Protein AF-A0A9D9LQS5-F1 (afdb_monomer)

Secondary structure (DSSP, 8-state):
---HHHHHHHHHHHHHTS-GGGGGGHHHHHHHHHHHHSPPTTHHHHHHHHHHHHHHHHHHHH-EESS-S-SSPPP--PPTTSS-GGGGSSGGGHHHHHHH--HHHHHHT-EEE--S--TT---PPEEE-HHHHHHHHHHHHHHHHHHHHHHHHHHHHHHHHHHHHHHHHTTTT-SEEE---HHHHHIIIIIIT-HHHHHHHTT-TTSPPPTTS--

Mean predicted aligned error: 7.15 Å

pLDDT: mean 86.58, std 13.17, range [46.84, 98.25]

Radius of gyration: 23.44 Å; Cα contacts (8 Å, |Δi|>4): 246; chains: 1; bounding box: 60×38×64 Å

Structure (mmCIF, N/CA/C/O backbone):
data_AF-A0A9D9LQS5-F1
#
_entry.id   AF-A0A9D9LQS5-F1
#
loop_
_atom_site.group_PDB
_atom_site.id
_atom_site.type_symbol
_atom_site.label_atom_id
_atom_site.label_alt_id
_atom_site.label_comp_id
_atom_site.label_asym_id
_atom_site.label_entity_id
_atom_site.label_seq_id
_atom_site.pdbx_PDB_ins_code
_atom_site.Cartn_x
_atom_site.Cartn_y
_atom_site.Cartn_z
_atom_site.occupancy
_atom_site.B_iso_or_equiv
_atom_site.auth_seq_id
_atom_site.auth_comp_id
_atom_site.auth_asym_id
_atom_site.auth_atom_id
_atom_site.pdbx_PDB_model_num
ATOM 1 N N . MET A 1 1 ? -2.070 -7.393 -1.875 1.00 81.31 1 MET A N 1
ATOM 2 C CA . MET A 1 1 ? -1.037 -6.405 -2.282 1.00 81.31 1 MET A CA 1
ATOM 3 C C . MET A 1 1 ? 0.218 -7.139 -2.765 1.00 81.31 1 MET A C 1
ATOM 5 O O . MET A 1 1 ? 0.491 -8.207 -2.231 1.00 81.31 1 MET A O 1
ATOM 9 N N . LYS A 1 2 ? 0.968 -6.619 -3.753 1.00 85.81 2 LYS A N 1
ATOM 10 C CA . LYS A 1 2 ? 2.241 -7.232 -4.193 1.00 85.81 2 LYS A CA 1
ATOM 11 C C . LYS A 1 2 ? 3.411 -6.864 -3.283 1.00 85.81 2 LYS A C 1
ATOM 13 O O . LYS A 1 2 ? 3.493 -5.737 -2.795 1.00 85.81 2 LYS A O 1
ATOM 18 N N . ARG A 1 3 ? 4.331 -7.808 -3.083 1.00 90.00 3 ARG A N 1
ATOM 19 C CA . ARG A 1 3 ? 5.589 -7.579 -2.360 1.00 90.00 3 ARG A CA 1
ATOM 20 C C . ARG A 1 3 ? 6.647 -6.995 -3.287 1.00 90.00 3 ARG A C 1
ATOM 22 O O . ARG A 1 3 ? 6.640 -7.227 -4.496 1.00 90.00 3 ARG A O 1
ATOM 29 N N . LYS A 1 4 ? 7.604 -6.283 -2.694 1.00 94.50 4 LYS A N 1
ATOM 30 C CA . LYS A 1 4 ? 8.736 -5.680 -3.403 1.00 94.50 4 LYS A CA 1
ATOM 31 C C . LYS A 1 4 ? 9.461 -6.689 -4.297 1.00 94.50 4 LYS A C 1
ATOM 33 O O . LYS A 1 4 ? 9.747 -6.391 -5.452 1.00 94.50 4 LYS A O 1
ATOM 38 N N . GLU A 1 5 ? 9.750 -7.880 -3.779 1.00 94.94 5 GLU A N 1
ATOM 39 C CA . GLU A 1 5 ? 10.494 -8.912 -4.505 1.00 94.94 5 GLU A CA 1
ATOM 40 C C . GLU A 1 5 ? 9.730 -9.428 -5.728 1.00 94.94 5 GLU A C 1
ATOM 42 O O . GLU A 1 5 ? 10.350 -9.707 -6.749 1.00 94.94 5 GLU A O 1
ATOM 47 N N . GLU A 1 6 ? 8.401 -9.518 -5.650 1.00 94.94 6 GLU A N 1
ATOM 48 C CA . GLU A 1 6 ? 7.546 -9.941 -6.767 1.00 94.94 6 GLU A CA 1
ATOM 49 C C . GLU A 1 6 ? 7.580 -8.897 -7.890 1.00 94.94 6 GLU A C 1
ATOM 51 O O . GLU A 1 6 ? 7.784 -9.238 -9.051 1.00 94.94 6 GLU A O 1
ATOM 56 N N . ILE A 1 7 ? 7.483 -7.611 -7.535 1.00 96.75 7 ILE A N 1
ATOM 57 C CA . ILE A 1 7 ? 7.562 -6.500 -8.497 1.00 96.75 7 ILE A CA 1
ATOM 58 C C . ILE A 1 7 ? 8.935 -6.472 -9.177 1.00 96.75 7 ILE A C 1
ATOM 60 O O . ILE A 1 7 ? 9.027 -6.323 -10.395 1.00 96.75 7 ILE A O 1
ATOM 64 N N . LEU A 1 8 ? 10.015 -6.645 -8.408 1.00 97.25 8 LEU A N 1
ATOM 65 C CA . LEU A 1 8 ? 11.367 -6.691 -8.964 1.00 97.25 8 LEU A CA 1
ATOM 66 C C . LEU A 1 8 ? 11.571 -7.910 -9.877 1.00 97.25 8 LEU A C 1
ATOM 68 O O . LEU A 1 8 ? 12.248 -7.789 -10.893 1.00 97.25 8 LEU A O 1
ATOM 72 N N . GLN A 1 9 ? 10.961 -9.060 -9.576 1.00 97.88 9 GLN A N 1
ATOM 73 C CA . GLN A 1 9 ? 10.989 -10.226 -10.467 1.00 97.88 9 GLN A CA 1
ATOM 74 C C . GLN A 1 9 ? 10.268 -9.960 -11.793 1.00 97.88 9 GLN A C 1
ATOM 76 O O . GLN A 1 9 ? 10.785 -10.330 -12.849 1.00 97.88 9 GLN A O 1
ATOM 81 N N . ASP A 1 10 ? 9.118 -9.285 -11.766 1.00 98.06 10 ASP A N 1
ATOM 82 C CA . ASP A 1 10 ? 8.414 -8.906 -12.994 1.00 98.06 10 ASP A CA 1
ATOM 83 C C . ASP A 1 10 ? 9.209 -7.885 -13.822 1.00 98.06 10 ASP A C 1
ATOM 85 O O . ASP A 1 10 ? 9.239 -7.962 -15.052 1.00 98.06 10 ASP A O 1
ATOM 89 N N . ILE A 1 11 ? 9.914 -6.963 -13.160 1.00 98.00 11 ILE A N 1
ATOM 90 C CA . ILE A 1 11 ? 10.847 -6.046 -13.822 1.00 98.00 11 ILE A CA 1
ATOM 91 C C . ILE A 1 11 ? 11.999 -6.824 -14.470 1.00 98.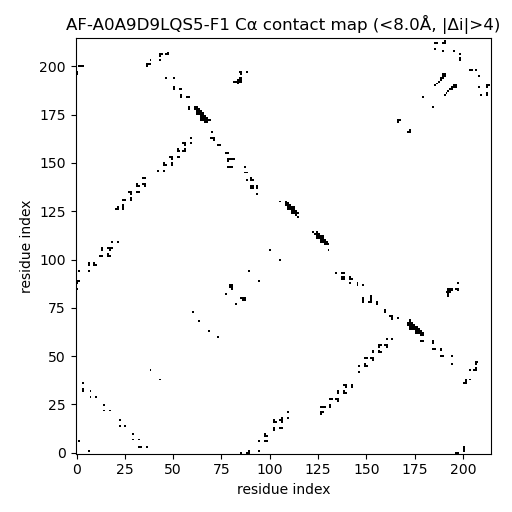00 11 ILE A C 1
ATOM 93 O O . ILE A 1 11 ? 12.298 -6.591 -15.641 1.00 98.00 11 ILE A O 1
ATOM 97 N N . GLU A 1 12 ? 12.614 -7.781 -13.770 1.00 97.81 12 GLU A N 1
ATOM 98 C CA . GLU A 1 12 ? 13.688 -8.618 -14.327 1.00 97.81 12 GLU A CA 1
ATOM 99 C C . GLU A 1 12 ? 13.227 -9.442 -15.535 1.00 97.81 12 GLU A C 1
ATOM 101 O O . GLU A 1 12 ? 13.953 -9.559 -16.527 1.00 97.81 12 GLU A O 1
ATOM 106 N N . ARG A 1 13 ? 11.990 -9.946 -15.511 1.00 97.88 13 ARG A N 1
ATOM 107 C CA . ARG A 1 13 ? 11.362 -10.598 -16.667 1.00 97.88 13 ARG A CA 1
ATOM 108 C C . ARG A 1 13 ? 11.319 -9.663 -17.883 1.00 97.88 13 ARG A C 1
ATOM 110 O O . ARG A 1 13 ? 11.749 -10.045 -18.971 1.00 97.88 13 ARG A O 1
ATOM 117 N N . LEU A 1 14 ? 10.861 -8.420 -17.709 1.00 98.00 14 LEU A N 1
ATOM 118 C CA . LEU A 1 14 ? 10.829 -7.422 -18.788 1.00 98.00 14 LEU A CA 1
ATOM 119 C C . LEU A 1 14 ? 12.239 -7.001 -19.242 1.00 98.00 14 LEU A C 1
ATOM 121 O O . LEU A 1 14 ? 12.473 -6.807 -20.440 1.00 98.00 14 LEU A O 1
ATOM 125 N N . LYS A 1 15 ? 13.201 -6.910 -18.317 1.00 96.88 15 LYS A N 1
ATOM 126 C CA . LYS A 1 15 ? 14.618 -6.644 -18.621 1.00 96.88 15 LYS A CA 1
ATOM 127 C C . LYS A 1 15 ? 15.221 -7.728 -19.502 1.00 96.88 15 LYS A C 1
ATOM 129 O O . LYS A 1 15 ? 15.894 -7.397 -20.474 1.00 96.88 15 LYS A O 1
ATOM 134 N N . ALA A 1 16 ? 14.950 -9.000 -19.215 1.00 96.62 16 ALA A N 1
ATOM 135 C CA . ALA A 1 16 ? 15.476 -10.126 -19.985 1.00 96.62 16 ALA A CA 1
ATOM 136 C C . ALA A 1 16 ? 15.020 -10.119 -21.458 1.00 96.62 16 ALA A C 1
ATOM 138 O O . ALA A 1 16 ? 15.752 -10.586 -22.330 1.00 96.62 16 ALA A O 1
ATOM 139 N N . ALA A 1 17 ? 13.842 -9.554 -21.742 1.00 94.19 17 ALA A N 1
ATOM 140 C CA . ALA A 1 17 ? 13.313 -9.392 -23.097 1.00 94.19 17 ALA A CA 1
ATOM 141 C C . ALA A 1 17 ? 13.768 -8.099 -23.805 1.00 94.19 17 ALA A C 1
ATOM 143 O O . ALA A 1 17 ? 13.471 -7.900 -24.984 1.00 94.19 17 ALA A O 1
ATOM 144 N N . SER A 1 18 ? 14.461 -7.201 -23.099 1.00 94.75 18 SER A N 1
ATOM 145 C CA . SER A 1 18 ? 14.816 -5.867 -23.590 1.00 94.75 18 SER A CA 1
ATOM 146 C C . SER A 1 18 ? 16.137 -5.851 -24.375 1.00 94.75 18 SER A C 1
ATOM 148 O O . SER A 1 18 ? 17.025 -6.669 -24.127 1.00 94.75 18 SER A O 1
ATOM 150 N N . PRO A 1 19 ? 16.325 -4.899 -25.311 1.00 91.69 19 PRO A N 1
ATOM 151 C CA . PRO A 1 19 ? 17.599 -4.734 -26.002 1.00 91.69 19 PRO A CA 1
ATOM 152 C C . PRO A 1 19 ? 18.711 -4.336 -25.018 1.00 91.69 19 PRO A C 1
ATOM 154 O O . PRO A 1 19 ? 18.494 -3.561 -24.085 1.00 91.69 19 PRO A O 1
ATOM 157 N N . SER A 1 20 ? 19.929 -4.839 -25.245 1.00 89.44 20 SER A N 1
ATOM 158 C CA . SER A 1 20 ? 21.054 -4.693 -24.308 1.00 89.44 20 SER A CA 1
ATOM 159 C C . SER A 1 20 ? 21.441 -3.239 -24.015 1.00 89.44 20 SER A C 1
ATOM 161 O O . SER A 1 20 ? 21.900 -2.928 -22.921 1.00 89.44 20 SER A O 1
ATOM 163 N N . ASP A 1 21 ? 21.261 -2.339 -24.981 1.00 86.81 21 ASP A N 1
ATOM 164 C CA . ASP A 1 21 ? 21.536 -0.906 -24.843 1.00 86.81 21 ASP A CA 1
ATOM 165 C C . ASP A 1 21 ? 20.394 -0.118 -24.173 1.00 86.81 21 ASP A C 1
ATOM 167 O O . ASP A 1 21 ? 20.562 1.062 -23.872 1.00 86.81 21 ASP A O 1
ATOM 171 N N . GLY A 1 22 ? 19.255 -0.763 -23.902 1.00 85.31 22 GLY A N 1
ATOM 172 C CA . GLY A 1 22 ? 18.129 -0.205 -23.149 1.00 85.31 22 GLY A CA 1
ATOM 173 C C . GLY A 1 22 ? 18.121 -0.561 -21.658 1.00 85.31 22 GLY A C 1
ATOM 174 O O . GLY A 1 22 ? 17.330 0.006 -20.908 1.00 85.31 22 GLY A O 1
ATOM 175 N N . LEU A 1 23 ? 18.997 -1.466 -21.206 1.00 91.50 23 LEU A N 1
ATOM 176 C CA . LEU A 1 23 ? 18.982 -1.991 -19.832 1.00 91.50 23 LEU A CA 1
ATOM 177 C C . LEU A 1 23 ? 19.220 -0.920 -18.759 1.00 91.50 23 LEU A C 1
ATOM 179 O O . LEU A 1 23 ? 18.682 -1.023 -17.661 1.00 91.50 23 LEU A O 1
ATOM 183 N N . SER A 1 24 ? 19.983 0.130 -19.072 1.00 91.19 24 SER A N 1
ATOM 184 C CA . SER A 1 24 ? 20.253 1.226 -18.133 1.00 91.19 24 SER A CA 1
ATOM 185 C C . SER A 1 24 ? 19.010 2.046 -17.773 1.00 91.19 24 SER A C 1
ATOM 187 O O . SER A 1 24 ? 19.011 2.704 -16.736 1.00 91.19 24 SER A O 1
ATOM 189 N N . LEU A 1 25 ? 17.943 1.997 -18.583 1.00 91.00 25 LEU A N 1
ATOM 190 C CA . LEU A 1 25 ? 16.702 2.729 -18.314 1.00 91.00 25 LEU A CA 1
ATOM 191 C C . LEU A 1 25 ? 15.953 2.188 -17.092 1.00 91.00 25 LEU A C 1
ATOM 193 O O . LEU A 1 25 ? 15.261 2.944 -16.418 1.00 91.00 25 LEU A O 1
ATOM 197 N N . PHE A 1 26 ? 16.123 0.905 -16.772 1.00 96.25 26 PHE A N 1
ATOM 198 C CA . PHE A 1 26 ? 15.444 0.276 -15.642 1.00 96.25 26 PHE A CA 1
ATOM 199 C C . PHE A 1 26 ? 15.942 0.756 -14.284 1.00 96.25 26 PHE A C 1
ATOM 201 O O . PHE A 1 26 ? 15.187 0.680 -13.321 1.00 96.25 26 PHE A O 1
ATOM 208 N N . ALA A 1 27 ? 17.161 1.300 -14.207 1.00 95.00 27 ALA A N 1
ATOM 209 C CA . ALA A 1 27 ? 17.743 1.749 -12.947 1.00 95.00 27 ALA A CA 1
ATOM 210 C C . ALA A 1 27 ? 16.839 2.758 -12.217 1.00 95.00 27 ALA A C 1
ATOM 212 O O . ALA A 1 27 ? 16.683 2.669 -11.005 1.00 95.00 27 ALA A O 1
ATOM 213 N N . GLN A 1 28 ? 16.189 3.669 -12.952 1.00 93.81 28 GLN A N 1
ATOM 214 C CA . GLN A 1 28 ? 15.282 4.662 -12.362 1.00 93.81 28 GLN A CA 1
ATOM 215 C C . GLN A 1 28 ? 13.992 4.031 -11.829 1.00 93.81 28 GLN A C 1
ATOM 217 O O . GLN A 1 28 ? 13.526 4.400 -10.754 1.00 93.81 28 GLN A O 1
ATOM 222 N N . LEU A 1 29 ? 13.433 3.056 -12.551 1.00 97.00 29 LEU A N 1
ATOM 223 C CA . LEU A 1 29 ? 12.239 2.338 -12.108 1.00 97.00 29 LEU A CA 1
ATOM 224 C C . LEU A 1 29 ? 12.544 1.472 -10.881 1.00 97.00 29 LEU A C 1
ATOM 226 O O . LEU A 1 29 ? 11.786 1.472 -9.918 1.00 97.00 29 LEU A O 1
ATOM 230 N N . GLU A 1 30 ? 13.673 0.768 -10.886 1.00 97.75 30 GLU A N 1
ATOM 231 C CA . GLU A 1 30 ? 14.132 -0.031 -9.748 1.00 97.75 30 GLU A CA 1
ATOM 232 C C . GLU A 1 30 ? 14.401 0.846 -8.525 1.00 97.75 30 GLU A C 1
ATOM 234 O O . GLU A 1 30 ? 14.014 0.489 -7.413 1.00 97.75 30 GLU A O 1
ATOM 239 N N . GLU A 1 31 ? 15.028 2.009 -8.707 1.00 96.56 31 GLU A N 1
ATOM 240 C CA . GLU A 1 31 ? 15.222 2.993 -7.642 1.00 96.56 31 GLU A CA 1
ATOM 241 C C . GLU A 1 31 ? 13.879 3.501 -7.103 1.00 96.56 31 GLU A C 1
ATOM 243 O O . GLU A 1 31 ? 13.687 3.514 -5.888 1.00 96.56 31 GLU A O 1
ATOM 248 N N . ALA A 1 32 ? 12.915 3.816 -7.974 1.00 97.00 32 ALA A N 1
ATOM 249 C CA . ALA A 1 32 ? 11.574 4.229 -7.567 1.00 97.00 32 ALA A CA 1
ATOM 250 C C . ALA A 1 32 ? 10.833 3.130 -6.788 1.00 97.00 32 ALA A C 1
ATOM 252 O O . ALA A 1 32 ? 10.248 3.419 -5.747 1.00 97.00 32 ALA A O 1
ATOM 253 N N . VAL A 1 33 ? 10.909 1.865 -7.216 1.00 97.31 33 VAL A N 1
ATOM 254 C CA . VAL A 1 33 ? 10.348 0.721 -6.472 1.00 97.31 33 VAL A CA 1
ATOM 255 C C . VAL A 1 33 ? 11.031 0.577 -5.112 1.00 97.31 33 VAL A C 1
ATOM 257 O O . VAL A 1 33 ? 10.369 0.410 -4.089 1.00 97.31 33 VAL A O 1
ATOM 260 N N . ASN A 1 34 ? 12.358 0.686 -5.053 1.00 95.56 34 ASN A N 1
ATOM 261 C CA . ASN A 1 34 ? 13.083 0.643 -3.785 1.00 95.56 34 ASN A CA 1
ATOM 262 C C . ASN A 1 34 ? 12.663 1.783 -2.847 1.00 95.56 34 ASN A C 1
ATOM 264 O O . ASN A 1 34 ? 12.413 1.535 -1.666 1.00 95.56 34 ASN A O 1
ATOM 268 N N . ALA A 1 35 ? 12.552 3.007 -3.362 1.00 93.62 35 ALA A N 1
ATOM 269 C CA . ALA A 1 35 ? 12.117 4.175 -2.606 1.00 93.62 35 ALA A CA 1
ATOM 270 C C . ALA A 1 35 ? 10.659 4.044 -2.138 1.00 93.62 35 ALA A C 1
ATOM 272 O O . ALA A 1 35 ? 10.345 4.412 -1.004 1.00 93.62 35 ALA A O 1
ATOM 273 N N . TYR A 1 36 ? 9.789 3.457 -2.967 1.00 95.25 36 TYR A N 1
ATOM 274 C CA . TYR A 1 36 ? 8.393 3.190 -2.632 1.00 95.25 36 TYR A CA 1
ATOM 275 C C . TYR A 1 36 ? 8.279 2.353 -1.359 1.00 95.25 36 TYR A C 1
ATOM 277 O O . TYR A 1 36 ? 7.585 2.751 -0.431 1.00 95.25 36 TYR A O 1
ATOM 285 N N . PHE A 1 37 ? 9.014 1.239 -1.286 1.00 93.69 37 PHE A N 1
ATOM 286 C CA . PHE A 1 37 ? 8.983 0.313 -0.148 1.00 93.69 37 PHE A CA 1
ATOM 287 C C . PHE A 1 37 ? 9.910 0.700 1.011 1.00 93.69 37 PHE A C 1
ATOM 289 O O . PHE A 1 37 ? 9.883 0.052 2.054 1.00 93.69 37 PHE A O 1
ATOM 296 N N . THR A 1 38 ? 10.736 1.738 0.866 1.00 90.69 38 THR A N 1
ATOM 297 C CA . THR A 1 38 ? 11.587 2.217 1.964 1.00 90.69 38 THR A CA 1
ATOM 298 C C . THR A 1 38 ? 10.736 3.017 2.948 1.00 90.69 38 THR A C 1
ATOM 300 O O . THR A 1 38 ? 10.183 4.041 2.538 1.00 90.69 38 THR A O 1
ATOM 303 N N . PRO A 1 39 ? 10.616 2.617 4.230 1.00 82.75 39 PRO A N 1
ATOM 304 C CA . PRO A 1 39 ? 9.821 3.355 5.208 1.00 82.75 39 PRO A CA 1
ATOM 305 C C . PRO A 1 39 ? 10.269 4.819 5.320 1.00 82.75 39 PRO A C 1
ATOM 307 O O . PRO A 1 39 ? 11.450 5.109 5.505 1.00 82.75 39 PRO A O 1
ATOM 310 N N . GLN A 1 40 ? 9.318 5.745 5.185 1.00 83.12 40 GLN A N 1
ATOM 311 C CA . GLN A 1 40 ? 9.543 7.174 5.401 1.00 83.12 40 GLN A CA 1
ATOM 312 C C . GLN A 1 40 ? 9.508 7.490 6.900 1.00 83.12 40 GLN A C 1
ATOM 314 O O . GLN A 1 40 ? 8.968 6.725 7.704 1.00 83.12 40 GLN A O 1
ATOM 319 N N . GLU A 1 41 ? 10.054 8.644 7.280 1.00 81.06 41 GLU A N 1
ATOM 320 C CA . GLU A 1 41 ? 9.927 9.155 8.645 1.00 81.06 41 GLU A CA 1
ATOM 321 C C . GLU A 1 41 ? 8.442 9.198 9.048 1.00 81.06 41 GLU A C 1
ATOM 323 O O . GLU A 1 41 ? 7.597 9.630 8.267 1.00 81.06 41 GLU A O 1
ATOM 328 N N . LYS A 1 42 ? 8.121 8.740 10.266 1.00 83.62 42 LYS A N 1
ATOM 329 C CA . LYS A 1 42 ? 6.754 8.668 10.827 1.00 83.62 42 LYS A CA 1
ATOM 330 C C . LYS A 1 42 ? 5.809 7.659 10.171 1.00 83.62 42 LYS A C 1
ATOM 332 O O . LYS A 1 42 ? 4.725 7.464 10.706 1.00 83.62 42 LYS A O 1
ATOM 337 N N . PHE A 1 43 ? 6.198 6.984 9.088 1.00 90.38 43 PHE A N 1
ATOM 338 C CA . PHE A 1 43 ? 5.320 6.035 8.396 1.00 90.38 43 PHE A CA 1
ATOM 339 C C . PHE A 1 43 ? 4.826 4.912 9.322 1.00 90.38 43 PHE A C 1
ATOM 341 O O . PHE A 1 43 ? 3.629 4.655 9.386 1.00 90.38 43 PHE A O 1
ATOM 348 N N . GLU A 1 44 ? 5.720 4.301 10.107 1.00 92.25 44 GLU A N 1
ATOM 349 C CA . GLU A 1 44 ? 5.340 3.283 11.101 1.00 92.25 44 GLU A CA 1
ATOM 350 C C . GLU A 1 44 ? 4.376 3.823 12.161 1.00 92.25 44 GLU A C 1
ATOM 352 O O . GLU A 1 44 ? 3.380 3.174 12.474 1.00 92.25 44 GLU A O 1
ATOM 357 N N . ASN A 1 45 ? 4.647 5.023 12.683 1.00 91.88 45 ASN A N 1
ATOM 358 C CA . ASN A 1 45 ? 3.797 5.654 13.692 1.00 91.88 45 ASN A CA 1
ATOM 359 C C . ASN A 1 45 ? 2.400 5.935 13.136 1.00 91.88 45 ASN A C 1
ATOM 361 O O . ASN A 1 45 ? 1.422 5.617 13.798 1.00 91.88 45 ASN A O 1
ATOM 365 N N . LEU A 1 46 ? 2.304 6.445 11.906 1.00 93.62 46 LEU A N 1
ATOM 366 C CA . LEU A 1 46 ? 1.023 6.697 11.251 1.00 93.62 46 LEU A CA 1
ATOM 367 C C . LEU A 1 46 ? 0.241 5.406 11.002 1.00 93.62 46 LEU A C 1
ATOM 369 O O . LEU A 1 46 ? -0.966 5.389 11.204 1.00 93.62 46 LEU A O 1
ATOM 373 N N . ILE A 1 47 ? 0.901 4.311 10.613 1.00 95.12 47 ILE A N 1
ATOM 374 C CA . ILE A 1 47 ? 0.234 3.007 10.473 1.00 95.12 47 ILE A CA 1
ATOM 375 C C . ILE A 1 47 ? -0.296 2.519 11.830 1.00 95.12 47 ILE A C 1
ATOM 377 O O . ILE A 1 47 ? -1.437 2.059 11.900 1.00 95.12 47 ILE A O 1
ATOM 381 N N . CYS A 1 48 ? 0.490 2.651 12.907 1.00 93.31 48 CYS A N 1
ATOM 382 C CA . CYS A 1 48 ? 0.046 2.349 14.272 1.00 93.31 48 CYS A CA 1
ATOM 383 C C . CYS A 1 48 ? -1.164 3.199 14.688 1.00 93.31 48 CYS A C 1
ATOM 385 O O . CYS A 1 48 ? -2.150 2.660 15.188 1.00 93.31 48 CYS A O 1
ATOM 387 N N . GLU A 1 49 ? -1.088 4.514 14.485 1.00 93.19 49 GLU A N 1
ATOM 388 C CA . GLU A 1 49 ? -2.145 5.471 14.823 1.00 93.19 49 GLU A CA 1
ATOM 389 C C . GLU A 1 49 ? -3.421 5.178 14.033 1.00 93.19 49 GLU A C 1
ATOM 391 O O . GLU A 1 49 ? -4.482 5.029 14.634 1.00 93.19 49 GLU A O 1
ATOM 396 N N . CYS A 1 50 ? -3.318 4.959 12.720 1.00 94.38 50 CYS A N 1
ATOM 397 C CA . CYS A 1 50 ? -4.461 4.600 11.886 1.00 94.38 50 CYS A CA 1
ATOM 398 C C . CYS A 1 50 ? -5.095 3.279 12.340 1.00 94.38 50 CYS A C 1
ATOM 400 O O . CYS A 1 50 ? -6.314 3.198 12.435 1.00 94.38 50 CYS A O 1
ATOM 402 N N . ALA A 1 51 ? -4.300 2.247 12.646 1.00 94.25 51 ALA A N 1
ATOM 403 C CA . ALA A 1 51 ? -4.834 0.971 13.129 1.00 94.25 51 ALA A CA 1
ATOM 404 C C . ALA A 1 51 ? -5.585 1.140 14.461 1.00 94.25 51 ALA A C 1
ATOM 406 O O . ALA A 1 51 ? -6.653 0.557 14.653 1.00 94.25 51 ALA A O 1
ATOM 407 N N . TYR A 1 52 ? -5.045 1.963 15.366 1.00 92.31 52 TYR A N 1
ATOM 408 C CA . TYR A 1 52 ? -5.679 2.297 16.639 1.00 92.31 52 TYR A CA 1
ATOM 409 C C . TYR A 1 52 ? -6.984 3.081 16.445 1.00 92.31 52 TYR A C 1
ATOM 411 O O . TYR A 1 52 ? -8.015 2.693 16.995 1.00 92.31 52 TYR A O 1
ATOM 419 N N . GLN A 1 53 ? -6.970 4.134 15.625 1.00 92.44 53 GLN A N 1
ATOM 420 C CA . GLN A 1 53 ? -8.165 4.931 15.356 1.00 92.44 53 GLN A CA 1
ATOM 421 C C . GLN A 1 53 ? -9.245 4.125 14.628 1.00 92.44 53 GLN A C 1
ATOM 423 O O . GLN A 1 53 ? -10.421 4.248 14.959 1.00 92.44 53 GLN A O 1
ATOM 428 N N . MET A 1 54 ? -8.867 3.249 13.693 1.00 93.12 54 MET A N 1
ATOM 429 C CA . MET A 1 54 ? -9.801 2.338 13.027 1.00 93.12 54 MET A CA 1
ATOM 430 C C . MET A 1 54 ? -10.439 1.357 14.010 1.00 93.12 54 MET A C 1
ATOM 432 O O . MET A 1 54 ? -11.643 1.119 13.936 1.00 93.12 54 MET A O 1
ATOM 436 N N . ALA A 1 55 ? -9.659 0.803 14.943 1.00 92.19 55 ALA A N 1
ATOM 437 C CA . ALA A 1 55 ? -10.181 -0.084 15.978 1.00 92.19 55 ALA A CA 1
ATOM 438 C C . ALA A 1 55 ? -11.225 0.631 16.848 1.00 92.19 55 ALA A C 1
ATOM 440 O O . ALA A 1 55 ? -12.325 0.111 17.036 1.00 92.19 55 ALA A O 1
ATOM 441 N N . PHE A 1 56 ? -10.905 1.846 17.300 1.00 89.06 56 PHE A N 1
ATOM 442 C CA . PHE A 1 56 ? -11.811 2.681 18.083 1.00 89.06 56 PHE A CA 1
ATOM 443 C C . PHE A 1 56 ? -13.067 3.041 17.278 1.00 89.06 56 PHE A C 1
ATOM 445 O O . PHE A 1 56 ? -14.185 2.778 17.708 1.00 89.06 56 PHE A O 1
ATOM 452 N N . ASN A 1 57 ? -12.916 3.559 16.059 1.00 89.56 57 ASN A N 1
ATOM 453 C CA . ASN A 1 57 ? -14.048 3.933 15.212 1.00 89.56 57 ASN A CA 1
ATOM 454 C C . ASN A 1 57 ? -14.968 2.733 14.908 1.00 89.56 57 ASN A C 1
ATOM 456 O O . ASN A 1 57 ? -16.191 2.857 14.997 1.00 89.56 57 ASN A O 1
ATOM 460 N N . TYR A 1 58 ? -14.401 1.554 14.624 1.00 90.06 58 TYR A N 1
ATOM 461 C CA . TYR A 1 58 ? -15.170 0.328 14.414 1.00 90.06 58 TYR A CA 1
ATOM 462 C C . TYR A 1 58 ? -15.926 -0.105 15.675 1.00 90.06 58 TYR A C 1
ATOM 464 O O . TYR A 1 58 ? -17.108 -0.442 15.577 1.00 90.06 58 TYR A O 1
ATOM 472 N N . GLU A 1 59 ? -15.281 -0.055 16.845 1.00 87.88 59 GLU A N 1
ATOM 473 C CA . GLU A 1 59 ? -15.912 -0.352 18.132 1.00 87.88 59 GLU A CA 1
ATOM 474 C C . GLU A 1 59 ? -17.139 0.534 18.363 1.00 87.88 59 GLU A C 1
ATOM 476 O O . GLU A 1 59 ? -18.224 0.013 18.618 1.00 87.88 59 GLU A O 1
ATOM 481 N N . TYR A 1 60 ? -17.013 1.852 18.186 1.00 83.50 60 TYR A N 1
ATOM 482 C CA . TYR A 1 60 ? -18.137 2.779 18.365 1.00 83.50 60 TYR A CA 1
ATOM 483 C C . TYR A 1 60 ? -19.260 2.542 17.359 1.00 83.50 60 TYR A C 1
ATOM 485 O O . TYR A 1 60 ? -20.427 2.513 17.745 1.00 83.50 60 TYR A O 1
ATOM 493 N N . ARG A 1 61 ? -18.929 2.335 16.080 1.00 84.19 61 ARG A N 1
ATOM 494 C CA . ARG A 1 61 ? -19.923 2.092 15.021 1.00 84.19 61 ARG A CA 1
ATOM 495 C C . ARG A 1 61 ? -20.738 0.817 15.224 1.00 84.19 61 ARG A C 1
ATOM 497 O O . ARG A 1 61 ? -21.872 0.753 14.758 1.00 84.19 61 ARG A O 1
ATOM 504 N N . HIS A 1 62 ? -20.173 -0.178 15.905 1.00 87.00 62 HIS A N 1
ATOM 505 C CA . HIS A 1 62 ? -20.793 -1.494 16.096 1.00 87.00 62 HIS A CA 1
ATOM 506 C C . HIS A 1 62 ? -21.221 -1.761 17.544 1.00 87.00 62 HIS A C 1
ATOM 508 O O . HIS A 1 62 ? -21.762 -2.829 17.843 1.00 87.00 62 HIS A O 1
ATOM 514 N N . THR A 1 63 ? -21.015 -0.799 18.442 1.00 84.25 63 THR A N 1
ATOM 515 C CA . THR A 1 63 ? -21.555 -0.841 19.798 1.00 84.25 63 THR A CA 1
ATOM 516 C C . THR A 1 63 ? -22.988 -0.327 19.789 1.00 84.25 63 THR A C 1
ATOM 518 O O . THR A 1 63 ? -23.280 0.750 19.276 1.00 84.25 63 THR A O 1
ATOM 521 N N . THR A 1 64 ? -23.896 -1.101 20.376 1.00 81.50 64 THR A N 1
ATOM 522 C CA . THR A 1 64 ? -25.288 -0.698 20.578 1.00 81.50 64 THR A CA 1
ATOM 523 C C . THR A 1 64 ? -25.523 -0.379 22.047 1.00 81.50 64 THR A C 1
ATOM 525 O O . THR A 1 64 ? -25.012 -1.064 22.939 1.00 81.50 64 THR A O 1
ATOM 528 N N . PHE A 1 65 ? -26.309 0.662 22.309 1.00 81.56 65 PHE A N 1
ATOM 529 C CA . PHE A 1 65 ? -26.631 1.121 23.657 1.00 81.56 65 PHE A CA 1
ATOM 530 C C . PHE A 1 65 ? -28.103 0.862 23.987 1.00 81.56 65 PHE A C 1
ATOM 532 O O . PHE A 1 65 ? -28.951 0.774 23.102 1.00 81.56 65 PHE A O 1
ATOM 539 N N . VAL A 1 66 ? -28.410 0.708 25.275 1.00 78.19 66 VAL A N 1
ATOM 540 C CA . VAL A 1 66 ? -29.727 0.253 25.749 1.00 78.19 66 VAL A CA 1
ATOM 541 C C . VAL A 1 66 ? -30.836 1.278 25.491 1.00 78.19 66 VAL A C 1
ATOM 543 O O . VAL A 1 66 ? -31.968 0.874 25.231 1.00 78.19 66 VAL A O 1
ATOM 546 N N . ASN A 1 67 ? -30.551 2.582 25.585 1.00 67.62 67 ASN A N 1
ATOM 547 C CA . ASN A 1 67 ? -31.612 3.584 25.721 1.00 67.62 67 ASN A CA 1
ATOM 548 C C . ASN A 1 67 ? -31.789 4.541 24.531 1.00 67.62 67 ASN A C 1
ATOM 550 O O . ASN A 1 67 ? -32.831 5.194 24.494 1.00 67.62 67 ASN A O 1
ATOM 554 N N . GLN A 1 68 ? -30.861 4.636 23.567 1.00 62.28 68 GLN A N 1
ATOM 555 C CA . GLN A 1 68 ? -30.999 5.541 22.410 1.00 62.28 68 GLN A CA 1
ATOM 556 C C . GLN A 1 68 ? -30.262 5.048 21.153 1.00 62.28 68 GLN A C 1
ATOM 558 O O . GLN A 1 68 ? -29.220 4.399 21.246 1.00 62.28 68 GLN A O 1
ATOM 563 N N . GLU A 1 69 ? -30.800 5.399 19.977 1.00 58.47 69 GLU A N 1
ATOM 564 C CA . GLU A 1 69 ? -30.020 5.421 18.732 1.00 58.47 69 GLU A CA 1
ATOM 565 C C . GLU A 1 69 ? -28.946 6.521 18.812 1.00 58.47 69 GLU A C 1
ATOM 567 O O . GLU A 1 69 ? -29.187 7.529 19.481 1.00 58.47 69 GLU A O 1
ATOM 572 N N . PRO A 1 70 ? -27.788 6.358 18.141 1.00 58.62 70 PRO A N 1
ATOM 573 C CA . PRO A 1 70 ? -26.718 7.353 18.157 1.00 58.62 70 PRO A CA 1
ATOM 574 C C . PRO A 1 70 ? -27.263 8.760 17.875 1.00 58.62 70 PRO A C 1
ATOM 576 O O . PRO A 1 70 ? -27.972 8.959 16.884 1.00 58.62 70 PRO A O 1
ATOM 579 N N . MET A 1 71 ? -26.924 9.747 18.717 1.00 54.28 71 MET A N 1
ATOM 580 C CA . MET A 1 71 ? -27.414 11.131 18.558 1.00 54.28 71 MET A CA 1
ATOM 581 C C . MET A 1 71 ? -27.078 11.730 17.187 1.00 54.28 71 MET A C 1
ATOM 583 O O . MET A 1 71 ? -27.801 12.590 16.675 1.00 54.28 71 MET A O 1
ATOM 587 N N . HIS A 1 72 ? -25.993 11.257 16.575 1.00 64.38 72 HIS A N 1
ATOM 588 C CA . HIS A 1 72 ? -25.579 11.636 15.237 1.00 64.38 72 HIS A CA 1
ATOM 589 C C . HIS A 1 72 ? -25.386 10.398 14.372 1.00 64.38 72 HIS A C 1
ATOM 591 O O . HIS A 1 72 ? -24.797 9.407 14.800 1.00 64.38 72 HIS A O 1
ATOM 597 N N . LYS A 1 73 ? -25.854 10.464 13.123 1.00 71.88 73 LYS A N 1
ATOM 598 C CA . LYS A 1 73 ? -25.496 9.455 12.129 1.00 71.88 73 LYS A CA 1
ATOM 599 C C . LYS A 1 73 ? -24.005 9.558 11.852 1.00 71.88 73 LYS A C 1
ATOM 601 O O . LYS A 1 73 ? -23.489 10.659 11.664 1.00 71.88 73 LYS A O 1
ATOM 606 N N . PHE A 1 74 ? -23.349 8.410 11.807 1.00 76.75 74 PHE A N 1
ATOM 607 C CA . PHE A 1 74 ? -21.972 8.337 11.360 1.00 76.75 74 PHE A CA 1
ATOM 608 C C . PHE A 1 74 ? -21.829 8.846 9.928 1.00 76.75 74 PHE A C 1
ATOM 610 O O . PHE A 1 74 ? -22.741 8.692 9.112 1.00 76.75 74 PHE A O 1
ATOM 617 N N . SER A 1 75 ? -20.667 9.419 9.617 1.00 82.50 75 SER A N 1
ATOM 618 C CA . SER A 1 75 ? -20.354 9.755 8.230 1.00 82.50 75 SER A CA 1
ATOM 619 C C . SER A 1 75 ? -20.292 8.483 7.374 1.00 82.50 75 SER A C 1
ATOM 621 O O . SER A 1 75 ? -19.733 7.469 7.804 1.00 82.50 75 SER A O 1
ATOM 623 N N . GLU A 1 76 ? -20.848 8.557 6.164 1.00 85.06 76 GLU A N 1
ATOM 624 C CA . GLU A 1 76 ? -20.759 7.523 5.116 1.00 85.06 76 GLU A CA 1
ATOM 625 C C . GLU A 1 76 ? -19.767 7.919 4.003 1.00 85.06 76 GLU A C 1
ATOM 627 O O . GLU A 1 76 ? -19.530 7.161 3.066 1.00 85.06 76 GLU A O 1
ATOM 632 N N . ASN A 1 77 ? -19.168 9.114 4.097 1.00 88.00 77 ASN A N 1
ATOM 633 C CA . ASN A 1 77 ? -18.174 9.609 3.143 1.00 88.00 77 ASN A CA 1
ATOM 634 C C . ASN A 1 77 ? -16.778 9.117 3.540 1.00 88.00 77 ASN A C 1
ATOM 636 O O . ASN A 1 77 ? -15.953 9.898 4.012 1.00 88.00 77 ASN A O 1
ATOM 640 N N . TYR A 1 78 ? -16.549 7.814 3.414 1.00 91.19 78 TYR A N 1
ATOM 641 C CA . TYR A 1 78 ? -15.287 7.191 3.803 1.00 91.19 78 TYR A CA 1
ATOM 642 C C . TYR A 1 78 ? -14.133 7.618 2.880 1.00 91.19 78 TYR A C 1
ATOM 644 O O . TYR A 1 78 ? -14.312 7.620 1.656 1.00 91.19 78 TYR A O 1
ATOM 652 N N . PRO A 1 79 ? -12.949 7.950 3.427 1.00 94.44 79 PRO A N 1
ATOM 653 C CA . PRO A 1 79 ? -11.767 8.204 2.613 1.00 94.44 79 PRO A CA 1
ATOM 654 C C . PRO A 1 79 ? -11.281 6.920 1.926 1.00 94.44 79 PRO A C 1
ATOM 656 O O . PRO A 1 79 ? -11.569 5.802 2.371 1.00 94.44 79 PRO A O 1
ATOM 659 N N . LYS A 1 80 ? -10.517 7.074 0.834 1.00 92.81 80 LYS A N 1
ATOM 660 C CA . LYS A 1 80 ? -9.909 5.935 0.125 1.00 92.81 80 LYS A CA 1
ATOM 661 C C . LYS A 1 80 ? -9.050 5.133 1.105 1.00 92.81 80 LYS A C 1
ATOM 663 O O . LYS A 1 80 ? -8.278 5.712 1.861 1.00 92.81 80 LYS A O 1
ATOM 668 N N . GLY A 1 81 ? -9.170 3.808 1.077 1.00 93.06 81 GLY A N 1
ATOM 669 C CA . GLY A 1 81 ? -8.404 2.929 1.958 1.00 93.06 81 GLY A CA 1
ATOM 670 C C . GLY A 1 81 ? -8.941 2.769 3.385 1.00 93.06 81 GLY A C 1
ATOM 671 O O . GLY A 1 81 ? -8.343 2.019 4.149 1.00 93.06 81 GLY A O 1
ATOM 672 N N . TYR A 1 82 ? -10.059 3.414 3.754 1.00 94.44 82 TYR A N 1
ATOM 673 C CA . TYR A 1 82 ? -10.711 3.194 5.057 1.00 94.44 82 TYR A CA 1
ATOM 674 C C . TYR A 1 82 ? -11.169 1.736 5.231 1.00 94.44 82 TYR A C 1
ATOM 676 O O . TYR A 1 82 ? -10.955 1.120 6.271 1.00 94.44 82 TYR A O 1
ATOM 684 N N . GLU A 1 83 ? -11.804 1.180 4.197 1.00 93.38 83 GLU A N 1
ATOM 685 C CA . GLU A 1 83 ? -12.318 -0.194 4.203 1.00 93.38 83 GLU A CA 1
ATOM 686 C C . GLU A 1 83 ? -11.223 -1.236 3.962 1.00 93.38 83 GLU A C 1
ATOM 688 O O . GLU A 1 83 ? -11.234 -2.307 4.572 1.00 93.38 83 GLU A O 1
ATOM 693 N N . ASP A 1 84 ? -10.288 -0.912 3.069 1.00 94.88 84 ASP A N 1
ATOM 694 C CA . ASP A 1 84 ? -9.174 -1.764 2.684 1.00 94.88 84 ASP A CA 1
ATOM 695 C C . ASP A 1 84 ? -7.921 -0.922 2.442 1.00 94.88 84 ASP A C 1
ATOM 697 O O . ASP A 1 84 ? -7.752 -0.295 1.394 1.00 94.88 84 ASP A O 1
ATOM 701 N N . LEU A 1 85 ? -6.995 -0.961 3.397 1.00 95.19 85 LEU A N 1
ATOM 702 C CA . LEU A 1 85 ? -5.777 -0.169 3.350 1.00 95.19 85 LEU A CA 1
ATOM 703 C C . LEU A 1 85 ? -4.919 -0.488 2.115 1.00 95.19 85 LEU A C 1
ATOM 705 O O . LEU A 1 85 ? -4.181 0.374 1.639 1.00 95.19 85 LEU A O 1
ATOM 709 N N . ARG A 1 86 ? -5.031 -1.700 1.552 1.00 93.75 86 ARG A N 1
ATOM 710 C CA . ARG A 1 86 ? -4.251 -2.143 0.382 1.00 93.75 86 ARG A CA 1
ATOM 711 C C . ARG A 1 86 ? -4.506 -1.273 -0.846 1.00 93.75 86 ARG A C 1
ATOM 713 O O . ARG A 1 86 ? -3.611 -1.161 -1.679 1.00 93.75 86 ARG A O 1
ATOM 720 N N . GLU A 1 87 ? -5.664 -0.619 -0.934 1.00 92.81 87 GLU A N 1
ATOM 721 C CA . GLU A 1 87 ? -6.006 0.321 -2.010 1.00 92.81 87 GLU A CA 1
ATOM 722 C C . GLU A 1 87 ? -5.084 1.549 -2.069 1.00 92.81 87 GLU A C 1
ATOM 724 O O . GLU A 1 87 ? -5.004 2.218 -3.101 1.00 92.81 87 GLU A O 1
ATOM 729 N N . LEU A 1 88 ? -4.397 1.877 -0.970 1.00 92.94 88 LEU A N 1
ATOM 730 C CA . LEU A 1 88 ? -3.396 2.948 -0.941 1.00 92.94 88 LEU A CA 1
ATOM 731 C C . LEU A 1 88 ? -2.016 2.484 -1.423 1.00 92.94 88 LEU A C 1
ATOM 733 O O . LEU A 1 88 ? -1.158 3.314 -1.720 1.00 92.94 88 LEU A O 1
ATOM 737 N N . PHE A 1 89 ? -1.791 1.167 -1.488 1.00 92.38 89 PHE A N 1
ATOM 738 C CA . PHE A 1 89 ? -0.474 0.559 -1.682 1.00 92.38 89 PHE A CA 1
ATOM 739 C C . PHE A 1 89 ? -0.342 -0.233 -2.996 1.00 92.38 89 PHE A C 1
ATOM 741 O O . PHE A 1 89 ? 0.513 -1.112 -3.136 1.00 92.38 89 PHE A O 1
ATOM 748 N N . ASP A 1 90 ? -1.181 0.080 -3.983 1.00 88.62 90 ASP A N 1
ATOM 749 C CA . ASP A 1 90 ? -1.215 -0.556 -5.306 1.00 88.62 90 ASP A CA 1
ATOM 750 C C . ASP A 1 90 ? -0.279 0.100 -6.339 1.00 88.62 90 ASP A C 1
ATOM 752 O O . ASP A 1 90 ? -0.267 -0.296 -7.506 1.00 88.62 90 ASP A O 1
ATOM 756 N N . GLY A 1 91 ? 0.515 1.092 -5.916 1.00 90.06 91 GLY A N 1
ATOM 757 C CA . GLY A 1 91 ? 1.415 1.831 -6.800 1.00 90.06 91 GLY A CA 1
ATOM 758 C C . GLY A 1 91 ? 0.667 2.575 -7.902 1.00 90.06 91 GLY A C 1
ATOM 759 O O . GLY A 1 91 ? 1.205 2.703 -8.998 1.00 90.06 91 GLY A O 1
ATOM 760 N N . ASP A 1 92 ? -0.576 2.998 -7.639 1.00 92.06 92 ASP A N 1
ATOM 761 C CA . ASP A 1 92 ? -1.484 3.574 -8.636 1.00 92.06 92 ASP A CA 1
ATOM 762 C C . ASP A 1 92 ? -1.804 2.589 -9.778 1.00 92.06 92 ASP A C 1
ATOM 764 O O . ASP A 1 92 ? -1.997 2.979 -10.923 1.00 92.06 92 ASP A O 1
ATOM 768 N N . GLY A 1 93 ? -1.804 1.281 -9.497 1.00 94.31 93 GLY A N 1
ATOM 769 C CA . GLY A 1 93 ? -2.059 0.213 -10.472 1.00 94.31 93 GLY A CA 1
ATOM 770 C C . GLY A 1 93 ? -0.835 -0.224 -11.287 1.00 94.31 93 GLY A C 1
ATOM 771 O O . GLY A 1 93 ? -0.908 -1.204 -12.031 1.00 94.31 93 GLY A O 1
ATOM 772 N N . VAL A 1 94 ? 0.319 0.432 -11.118 1.00 96.56 94 VAL A N 1
ATOM 773 C CA . VAL A 1 94 ? 1.554 0.108 -11.858 1.00 96.56 94 VAL A CA 1
ATOM 774 C C . VAL A 1 94 ? 1.995 -1.342 -11.640 1.00 96.56 94 VAL A C 1
ATOM 776 O O . VAL A 1 94 ? 2.490 -1.981 -12.568 1.00 96.56 94 VAL A O 1
ATOM 779 N N . TRP A 1 95 ? 1.795 -1.902 -10.444 1.00 95.25 95 TRP A N 1
ATOM 780 C CA . TRP A 1 95 ? 2.196 -3.284 -10.147 1.00 95.25 95 TRP A CA 1
ATOM 781 C C . TRP A 1 95 ? 1.475 -4.307 -11.026 1.00 95.25 95 TRP A C 1
ATOM 783 O O . TRP A 1 95 ? 2.091 -5.262 -11.499 1.00 95.25 95 TRP A O 1
ATOM 793 N N . GLU A 1 96 ? 0.183 -4.089 -11.268 1.00 95.62 96 GLU A N 1
ATOM 794 C CA . GLU A 1 96 ? -0.634 -4.942 -12.128 1.00 95.62 96 GLU A CA 1
ATOM 795 C C . GLU A 1 96 ? -0.258 -4.765 -13.605 1.00 95.62 96 GLU A C 1
ATOM 797 O O . GLU A 1 96 ? -0.202 -5.738 -14.359 1.00 95.62 96 GLU A O 1
ATOM 802 N N . GLU A 1 97 ? 0.049 -3.536 -14.024 1.00 97.19 97 GLU A N 1
ATOM 803 C CA . GLU A 1 97 ? 0.506 -3.258 -15.386 1.00 97.19 97 GLU A CA 1
ATOM 804 C C . GLU A 1 97 ? 1.841 -3.938 -15.694 1.00 97.19 97 GLU A C 1
ATOM 806 O O . GLU A 1 97 ? 1.966 -4.590 -16.732 1.00 97.19 97 GLU A O 1
ATOM 811 N N . ILE A 1 98 ? 2.820 -3.837 -14.788 1.00 97.12 98 ILE A N 1
ATOM 812 C CA . ILE A 1 98 ? 4.130 -4.488 -14.927 1.00 97.12 98 ILE A CA 1
ATOM 813 C C . ILE A 1 98 ? 3.965 -6.012 -15.007 1.00 97.12 98 ILE A C 1
ATOM 815 O O . ILE A 1 98 ? 4.552 -6.654 -15.883 1.00 97.12 98 ILE A O 1
ATOM 819 N N . GLU A 1 99 ? 3.137 -6.596 -14.139 1.00 96.81 99 GLU A N 1
ATOM 820 C CA . GLU A 1 99 ? 2.846 -8.034 -14.131 1.00 96.81 99 GLU A CA 1
ATOM 821 C C . GLU A 1 99 ? 2.286 -8.513 -15.469 1.00 96.81 99 GLU A C 1
ATOM 823 O O . GLU A 1 99 ? 2.762 -9.489 -16.052 1.00 96.81 99 GLU A O 1
ATOM 828 N N . LYS A 1 100 ? 1.263 -7.813 -15.964 1.00 97.19 100 LYS A N 1
ATOM 829 C CA . LYS A 1 100 ? 0.498 -8.230 -17.141 1.00 97.19 100 LYS A CA 1
ATOM 830 C C . LYS A 1 100 ? 1.151 -7.817 -18.454 1.00 97.19 100 LYS A C 1
ATOM 832 O O . LYS A 1 100 ? 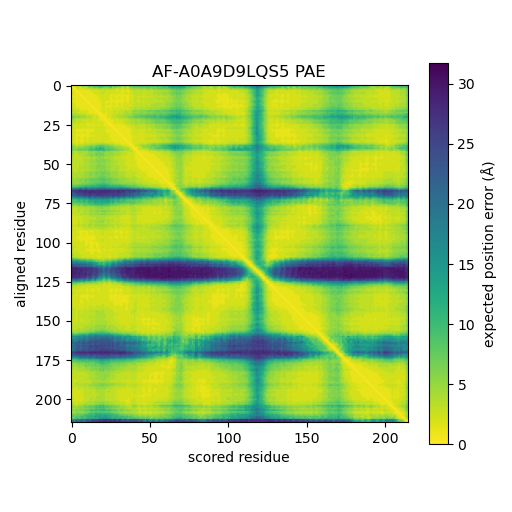0.719 -8.293 -19.505 1.00 97.19 100 LYS A O 1
ATOM 837 N N . MET A 1 101 ? 2.174 -6.959 -18.424 1.00 97.94 101 MET A N 1
ATOM 838 C CA . MET A 1 101 ? 2.847 -6.470 -19.623 1.00 97.94 101 MET A CA 1
ATOM 839 C C . MET A 1 101 ? 3.508 -7.624 -20.400 1.00 97.94 101 MET A C 1
ATOM 841 O O . MET A 1 101 ? 4.449 -8.256 -19.892 1.00 97.94 101 MET A O 1
ATOM 845 N N . PRO A 1 102 ? 3.090 -7.880 -21.657 1.00 98.00 102 PRO A N 1
ATOM 846 C CA . PRO A 1 102 ? 3.756 -8.857 -22.505 1.00 98.00 102 PRO A CA 1
ATOM 847 C C . PRO A 1 102 ? 5.167 -8.390 -22.872 1.00 98.00 102 PRO A C 1
ATOM 849 O O . PRO A 1 102 ? 5.359 -7.259 -23.322 1.00 98.00 102 PRO A O 1
ATOM 852 N N . GLU A 1 103 ? 6.144 -9.289 -22.764 1.00 97.81 103 GLU A N 1
ATOM 853 C CA . GLU A 1 103 ? 7.555 -9.027 -23.094 1.00 97.81 103 GLU A CA 1
ATOM 854 C C . GLU A 1 103 ? 7.734 -8.469 -24.506 1.00 97.81 103 GLU A C 1
ATOM 856 O O . GLU A 1 103 ? 8.467 -7.506 -24.711 1.00 97.81 103 GLU A O 1
ATOM 861 N N . THR A 1 104 ? 7.010 -9.025 -25.480 1.00 96.38 104 THR A N 1
ATOM 862 C CA . THR A 1 104 ? 7.068 -8.584 -26.878 1.00 96.38 104 THR A CA 1
ATOM 863 C C . THR A 1 104 ? 6.558 -7.159 -27.058 1.00 96.38 104 THR A C 1
ATOM 865 O O . THR A 1 104 ? 7.126 -6.399 -27.837 1.00 96.38 104 THR A O 1
ATOM 868 N N . THR A 1 105 ? 5.497 -6.788 -26.337 1.00 96.94 105 THR A N 1
ATOM 869 C CA . THR A 1 105 ? 4.920 -5.439 -26.382 1.00 96.94 105 THR A CA 1
ATOM 870 C C . THR A 1 105 ? 5.871 -4.439 -25.741 1.00 96.94 105 THR A C 1
ATOM 872 O O . THR A 1 105 ? 6.153 -3.391 -26.317 1.00 96.94 105 THR A O 1
ATOM 875 N N . PHE A 1 106 ? 6.423 -4.795 -24.582 1.00 96.88 106 PHE A N 1
ATOM 876 C CA . PHE A 1 106 ? 7.376 -3.960 -23.868 1.00 96.88 106 PHE A CA 1
ATOM 877 C C . PHE A 1 106 ? 8.672 -3.741 -24.660 1.00 96.88 106 PHE A C 1
ATOM 879 O O . PHE A 1 106 ? 9.123 -2.605 -24.814 1.00 96.88 106 PHE A O 1
ATOM 886 N N . ALA A 1 107 ? 9.251 -4.812 -25.211 1.00 94.56 107 ALA A N 1
ATOM 887 C CA . ALA A 1 107 ? 10.479 -4.755 -25.999 1.00 94.56 107 ALA A CA 1
ATOM 888 C C . ALA A 1 107 ? 10.303 -3.948 -27.298 1.00 94.56 107 ALA A C 1
ATOM 890 O O . ALA A 1 107 ? 11.212 -3.227 -27.709 1.00 94.56 107 ALA A O 1
ATOM 891 N N . ALA A 1 108 ? 9.123 -4.012 -27.924 1.00 94.56 108 ALA A N 1
ATOM 892 C CA . ALA A 1 108 ? 8.811 -3.227 -29.119 1.00 94.56 108 ALA A CA 1
ATOM 893 C C . ALA A 1 108 ? 8.668 -1.717 -28.845 1.00 94.56 108 ALA A C 1
ATOM 895 O O . ALA A 1 108 ? 8.731 -0.922 -29.782 1.00 94.56 108 ALA A O 1
ATOM 896 N N . ALA A 1 109 ? 8.489 -1.306 -27.586 1.00 94.50 109 ALA A N 1
ATOM 897 C CA . ALA A 1 109 ? 8.310 0.095 -27.210 1.00 94.50 109 ALA A CA 1
ATOM 898 C C . ALA A 1 109 ? 9.626 0.874 -27.039 1.00 94.50 109 ALA A C 1
ATOM 900 O O . ALA A 1 109 ? 9.589 2.087 -26.827 1.00 94.50 109 ALA A O 1
ATOM 901 N N . PHE A 1 110 ? 10.784 0.213 -27.146 1.00 93.31 110 PHE A N 1
ATOM 902 C CA . PHE A 1 110 ? 12.075 0.895 -27.126 1.00 93.31 110 PHE A CA 1
ATOM 903 C C . PHE A 1 110 ? 12.258 1.745 -28.384 1.00 93.31 110 PHE A C 1
ATOM 905 O O . PHE A 1 110 ? 12.211 1.252 -29.511 1.00 93.31 110 PHE A O 1
ATOM 912 N N . GLN A 1 111 ? 12.504 3.037 -28.185 1.00 89.44 111 GLN A N 1
ATOM 913 C CA . GLN A 1 111 ? 12.702 4.000 -29.261 1.00 89.44 111 GLN A CA 1
ATOM 914 C C . GLN A 1 111 ? 14.047 4.696 -29.091 1.00 89.44 111 GLN A C 1
ATOM 916 O O . GLN A 1 111 ? 14.428 5.089 -27.988 1.00 89.44 111 GLN A O 1
ATOM 921 N N . ARG A 1 112 ? 14.767 4.882 -30.200 1.00 83.81 112 ARG A N 1
ATOM 922 C CA . ARG A 1 112 ? 15.976 5.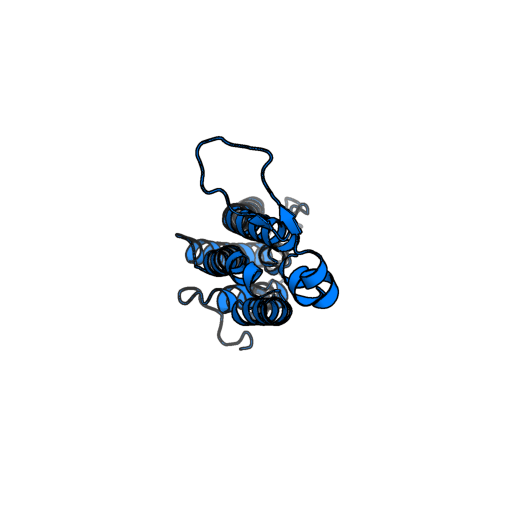709 -30.231 1.00 83.81 112 ARG A CA 1
ATOM 923 C C . ARG A 1 112 ? 15.609 7.101 -30.706 1.00 83.81 112 ARG A C 1
ATOM 925 O O . ARG A 1 112 ? 15.138 7.262 -31.828 1.00 83.81 112 ARG A O 1
ATOM 932 N N . PHE A 1 113 ? 15.872 8.095 -29.872 1.00 70.38 113 PHE A N 1
ATOM 933 C CA . PHE A 1 113 ? 15.762 9.493 -30.252 1.00 70.38 113 PHE A CA 1
ATOM 934 C C . PHE A 1 113 ? 17.148 10.042 -30.591 1.00 70.38 113 PHE A C 1
ATOM 936 O O . PHE A 1 113 ? 18.08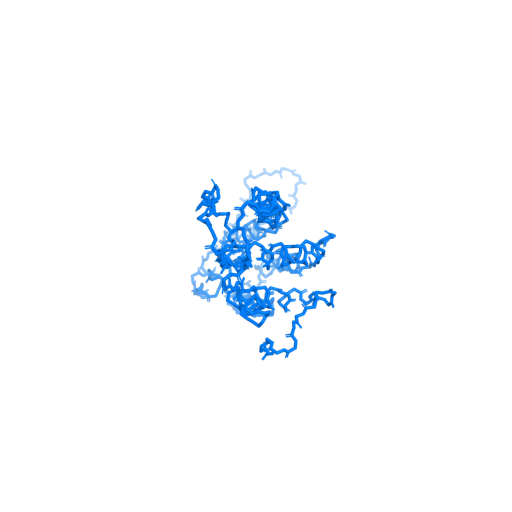6 9.893 -29.807 1.00 70.38 113 PHE A O 1
ATOM 943 N N . VAL A 1 114 ? 17.283 10.688 -31.747 1.00 62.84 114 VAL A N 1
ATOM 944 C CA . VAL A 1 114 ? 18.451 11.512 -32.074 1.00 62.84 114 VAL A CA 1
ATOM 945 C C . VAL A 1 114 ? 18.002 12.961 -31.908 1.00 62.84 114 VAL A C 1
ATOM 947 O O . VAL A 1 114 ? 17.122 13.381 -32.657 1.00 62.84 114 VAL A O 1
ATOM 950 N N . PRO A 1 115 ? 18.530 13.720 -30.932 1.00 58.56 115 PRO A N 1
ATOM 951 C CA . PRO A 1 115 ? 18.190 15.130 -30.807 1.00 58.56 115 PRO A CA 1
ATOM 952 C C . PRO A 1 115 ? 18.543 15.886 -32.091 1.00 58.56 115 PRO A C 1
ATOM 954 O O . PRO A 1 115 ? 19.665 15.771 -32.588 1.00 58.56 115 PRO A O 1
ATOM 957 N N . GLU A 1 116 ? 17.603 16.671 -32.621 1.00 57.53 116 GLU A N 1
ATOM 958 C CA . GLU A 1 116 ? 17.882 17.637 -33.685 1.00 57.53 116 GLU A CA 1
ATOM 959 C C . GLU A 1 116 ? 18.705 18.799 -33.094 1.00 57.53 116 GLU A C 1
ATOM 961 O O . GLU A 1 116 ? 18.176 19.836 -32.721 1.00 57.53 116 GLU A O 1
ATOM 966 N N . VAL A 1 117 ? 20.024 18.588 -33.021 1.00 55.09 117 VAL A N 1
ATOM 967 C CA . VAL A 1 117 ? 21.098 19.581 -32.821 1.00 55.09 117 VAL A CA 1
ATOM 968 C C . VAL A 1 117 ? 21.211 20.242 -31.430 1.00 55.09 117 VAL A C 1
ATOM 970 O O . VAL A 1 117 ? 20.378 21.037 -31.008 1.00 55.09 117 VAL A O 1
ATOM 973 N N . SER A 1 118 ? 22.371 20.060 -30.792 1.00 47.91 118 SER A N 1
ATOM 974 C CA . SER A 1 118 ? 23.074 21.157 -30.113 1.00 47.91 118 SER A CA 1
ATOM 975 C C . SER A 1 118 ? 24.569 21.067 -30.446 1.00 47.91 118 SER A C 1
ATOM 977 O O . SER A 1 118 ? 25.195 20.020 -30.296 1.00 47.91 118 SER A O 1
ATOM 979 N N . ASP A 1 119 ? 25.136 22.169 -30.938 1.00 48.50 119 ASP A N 1
ATOM 980 C CA . ASP A 1 119 ? 26.515 22.306 -31.447 1.00 48.50 119 ASP A CA 1
ATOM 981 C C . ASP A 1 119 ? 27.620 22.169 -30.371 1.00 48.50 119 ASP A C 1
ATOM 983 O O . ASP A 1 119 ? 28.750 22.622 -30.558 1.00 48.50 119 ASP A O 1
ATOM 987 N N . SER A 1 120 ? 27.339 21.550 -29.223 1.00 56.03 120 SER A N 1
ATOM 988 C CA . SER A 1 120 ? 28.337 21.413 -28.157 1.00 56.03 120 SER A CA 1
ATOM 989 C C . SER A 1 120 ? 28.219 20.188 -27.262 1.00 56.03 120 SER A C 1
ATOM 991 O O . SER A 1 120 ? 29.055 20.051 -26.375 1.00 56.03 120 SER A O 1
ATOM 993 N N . ASP A 1 121 ? 27.267 19.281 -27.480 1.00 50.19 121 ASP A N 1
ATOM 994 C CA . ASP A 1 121 ? 27.224 18.039 -26.709 1.00 50.19 121 ASP A CA 1
ATOM 995 C C . ASP A 1 121 ? 27.523 16.840 -27.600 1.00 50.19 121 ASP A C 1
ATOM 997 O O . ASP A 1 121 ? 26.949 16.657 -28.672 1.00 50.19 121 ASP A O 1
ATOM 1001 N N . THR A 1 122 ? 28.393 15.960 -27.110 1.00 46.84 122 THR A N 1
ATOM 1002 C CA . THR A 1 122 ? 28.519 14.551 -27.512 1.00 46.84 122 THR A CA 1
ATOM 1003 C C . THR A 1 122 ? 27.221 13.778 -27.202 1.00 46.84 122 THR A C 1
ATOM 1005 O O . THR A 1 122 ? 27.223 12.762 -26.509 1.00 46.84 122 THR A O 1
ATOM 1008 N N . GLY A 1 123 ? 26.083 14.287 -27.676 1.00 47.97 123 GLY A N 1
ATOM 1009 C CA . GLY A 1 123 ? 24.737 13.770 -27.483 1.00 47.97 123 GLY A CA 1
ATOM 1010 C C . GLY A 1 123 ? 24.488 12.586 -28.401 1.00 47.97 123 GLY A C 1
ATOM 1011 O O . GLY A 1 123 ? 23.903 12.722 -29.473 1.00 47.97 123 GLY A O 1
ATOM 1012 N N . GLY A 1 124 ? 24.960 11.410 -27.986 1.00 55.44 124 GLY A N 1
ATOM 1013 C CA . GLY A 1 124 ? 24.570 10.150 -28.611 1.00 55.44 124 GLY A CA 1
ATOM 1014 C C . GLY A 1 124 ? 23.048 9.971 -28.598 1.00 55.44 124 GLY A C 1
ATOM 1015 O O . GLY A 1 124 ? 22.350 10.535 -27.755 1.00 55.44 124 GLY A O 1
ATOM 1016 N N . ALA A 1 125 ? 22.534 9.173 -29.537 1.00 63.75 125 ALA A N 1
ATOM 1017 C CA . ALA A 1 125 ? 21.122 8.804 -29.569 1.00 63.75 125 ALA A CA 1
ATOM 1018 C C . ALA A 1 125 ? 20.668 8.305 -28.183 1.00 63.75 125 ALA A C 1
ATOM 1020 O O . ALA A 1 125 ? 21.275 7.387 -27.628 1.00 63.75 125 ALA A O 1
ATOM 1021 N N . LYS A 1 126 ? 19.612 8.904 -27.623 1.00 75.50 126 LYS A N 1
ATOM 1022 C CA . LYS A 1 126 ? 19.066 8.517 -26.320 1.00 75.50 126 LYS A CA 1
ATOM 1023 C C . LYS A 1 126 ? 17.989 7.459 -26.530 1.00 75.50 126 LYS A C 1
ATOM 1025 O O . LYS A 1 126 ? 17.020 7.691 -27.253 1.00 75.50 126 LYS A O 1
ATOM 1030 N N . MET A 1 127 ? 18.166 6.298 -25.909 1.00 86.56 127 MET A N 1
ATOM 1031 C CA . MET A 1 127 ? 17.126 5.274 -25.847 1.00 86.56 127 MET A CA 1
ATOM 1032 C C . MET A 1 127 ? 16.053 5.706 -24.846 1.00 86.56 127 MET A C 1
ATOM 1034 O O . MET A 1 127 ? 16.379 6.219 -23.774 1.00 86.56 127 MET A O 1
ATOM 1038 N N . ILE A 1 128 ? 14.788 5.487 -25.182 1.00 89.56 128 ILE A N 1
ATOM 1039 C CA . ILE A 1 128 ? 13.653 5.682 -24.281 1.00 89.56 128 ILE A CA 1
ATOM 1040 C C . ILE A 1 128 ? 12.730 4.466 -24.331 1.00 89.56 128 ILE A C 1
ATOM 1042 O O . ILE A 1 128 ? 12.656 3.773 -25.346 1.00 89.56 128 ILE A O 1
ATOM 1046 N N . ASN A 1 129 ? 11.992 4.248 -23.248 1.00 93.94 129 ASN A N 1
ATOM 1047 C CA . ASN A 1 129 ? 10.833 3.369 -23.221 1.00 93.94 129 ASN A CA 1
ATOM 1048 C C . ASN A 1 129 ? 9.715 4.115 -22.466 1.00 93.94 129 ASN A C 1
ATOM 1050 O O . ASN A 1 129 ? 9.923 4.473 -21.302 1.00 93.94 129 ASN A O 1
ATOM 1054 N N . PRO A 1 130 ? 8.573 4.417 -23.111 1.00 93.81 130 PRO A N 1
ATOM 1055 C CA . PRO A 1 130 ? 7.523 5.234 -22.506 1.00 93.81 130 PRO A CA 1
ATOM 1056 C C . PRO A 1 130 ? 6.932 4.595 -21.245 1.00 93.81 130 PRO A C 1
ATOM 1058 O O . PRO A 1 130 ? 6.659 5.320 -20.294 1.00 93.81 130 PRO A O 1
ATOM 1061 N N . TYR A 1 131 ? 6.829 3.262 -21.196 1.00 97.00 131 TYR A N 1
ATOM 1062 C CA . TYR A 1 131 ? 6.306 2.550 -20.030 1.00 97.00 131 TYR A CA 1
ATOM 1063 C C . TYR A 1 131 ? 7.195 2.741 -18.803 1.00 97.00 131 TYR A C 1
ATOM 1065 O O . TYR A 1 131 ? 6.695 3.068 -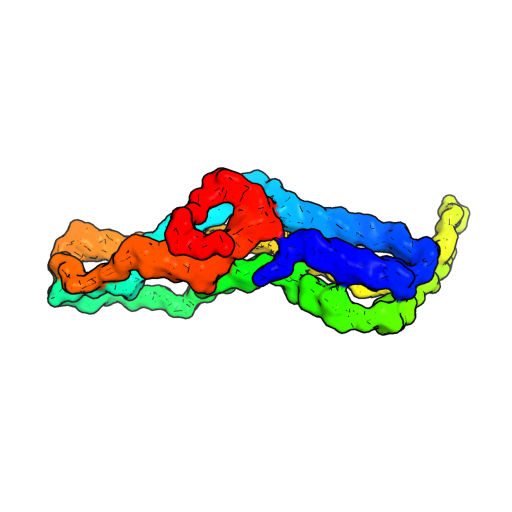17.737 1.00 97.00 131 TYR A O 1
ATOM 1073 N N . ILE A 1 132 ? 8.521 2.618 -18.956 1.00 96.38 132 ILE A N 1
ATOM 1074 C CA . ILE A 1 132 ? 9.462 2.816 -17.841 1.00 96.38 132 ILE A CA 1
ATOM 1075 C C . ILE A 1 132 ? 9.293 4.216 -17.245 1.00 96.38 132 ILE A C 1
ATOM 1077 O O . ILE A 1 132 ? 9.200 4.357 -16.028 1.00 96.38 132 ILE A O 1
ATOM 1081 N N . ASN A 1 133 ? 9.227 5.247 -18.091 1.00 93.50 133 ASN A N 1
ATOM 1082 C CA . ASN A 1 133 ? 9.087 6.627 -17.630 1.00 93.50 133 ASN A CA 1
ATOM 1083 C C . ASN A 1 133 ? 7.747 6.858 -16.918 1.00 93.50 133 ASN A C 1
ATOM 1085 O O . ASN A 1 133 ? 7.720 7.468 -15.851 1.00 93.50 133 ASN A O 1
ATOM 1089 N N . GLU A 1 134 ? 6.651 6.370 -17.503 1.00 97.00 134 GLU A N 1
ATOM 1090 C CA . GLU A 1 134 ? 5.309 6.513 -16.939 1.00 97.00 134 GLU A CA 1
ATOM 1091 C C . GLU A 1 134 ? 5.186 5.795 -15.590 1.00 97.00 134 GLU A C 1
ATOM 1093 O O . GLU A 1 134 ? 4.787 6.406 -14.598 1.00 97.00 134 GLU A O 1
ATOM 1098 N N . TRP A 1 135 ? 5.598 4.528 -15.531 1.00 98.25 135 TRP A N 1
ATOM 1099 C CA . TRP A 1 135 ? 5.585 3.733 -14.307 1.00 98.25 135 TRP A CA 1
ATOM 1100 C C . TRP A 1 135 ? 6.448 4.357 -13.220 1.00 98.25 135 TRP A C 1
ATOM 1102 O O . TRP A 1 135 ? 6.003 4.473 -12.084 1.00 98.25 135 TRP A O 1
ATOM 1112 N N . THR A 1 136 ? 7.647 4.834 -13.563 1.00 97.56 136 THR A N 1
ATOM 1113 C CA . THR A 1 136 ? 8.527 5.514 -12.600 1.00 97.56 136 THR A CA 1
ATOM 1114 C C . THR A 1 136 ? 7.836 6.740 -12.003 1.00 97.56 136 THR A C 1
ATOM 1116 O O . THR A 1 136 ? 7.809 6.897 -10.784 1.00 97.56 136 THR A O 1
ATOM 1119 N N . ALA A 1 137 ? 7.232 7.589 -12.840 1.00 96.81 137 ALA A N 1
ATOM 1120 C CA . ALA A 1 137 ? 6.542 8.791 -12.378 1.00 96.81 137 ALA A CA 1
ATOM 1121 C C . ALA A 1 137 ? 5.338 8.466 -11.478 1.00 96.81 137 ALA A C 1
ATOM 1123 O O . ALA A 1 137 ? 5.186 9.074 -10.419 1.00 96.81 137 ALA A O 1
ATOM 1124 N N . ARG A 1 138 ? 4.512 7.485 -11.865 1.00 97.69 138 ARG A N 1
ATOM 1125 C CA . ARG A 1 138 ? 3.336 7.058 -11.088 1.00 97.69 138 ARG A CA 1
ATOM 1126 C C . ARG A 1 138 ? 3.720 6.426 -9.755 1.00 97.69 138 ARG A C 1
ATOM 1128 O O . ARG A 1 138 ? 3.124 6.765 -8.738 1.00 97.69 138 ARG A O 1
ATOM 1135 N N . VAL A 1 139 ? 4.762 5.595 -9.721 1.00 97.19 139 VAL A N 1
ATOM 1136 C CA . VAL A 1 139 ? 5.275 5.000 -8.475 1.00 97.19 139 VAL A CA 1
ATOM 1137 C C . VAL A 1 139 ? 5.764 6.076 -7.508 1.00 97.19 139 VAL A C 1
ATOM 1139 O O . VAL A 1 139 ? 5.433 6.029 -6.323 1.00 97.19 139 VAL A O 1
ATOM 1142 N N . LEU A 1 140 ? 6.511 7.070 -7.997 1.00 95.56 140 LEU A N 1
ATOM 1143 C CA . LEU A 1 140 ? 6.984 8.181 -7.166 1.00 95.56 140 LEU A CA 1
ATOM 1144 C C . LEU A 1 140 ? 5.821 9.031 -6.638 1.00 95.56 140 LEU A C 1
ATOM 1146 O O . LEU A 1 140 ? 5.753 9.286 -5.437 1.00 95.56 140 LEU A O 1
ATOM 1150 N N . ALA A 1 141 ? 4.869 9.400 -7.499 1.00 95.44 141 ALA A N 1
ATOM 1151 C CA . ALA A 1 141 ? 3.691 10.168 -7.095 1.00 95.44 141 ALA A CA 1
ATOM 1152 C C . ALA A 1 141 ? 2.815 9.399 -6.091 1.00 95.44 141 ALA A C 1
ATOM 1154 O O . ALA A 1 141 ? 2.381 9.954 -5.081 1.00 95.44 141 ALA A O 1
ATOM 1155 N N . SER A 1 142 ? 2.605 8.099 -6.323 1.00 93.88 142 SER A N 1
ATOM 1156 C CA . SER A 1 142 ? 1.902 7.214 -5.392 1.00 93.88 142 SER A CA 1
ATOM 1157 C C . SER A 1 142 ? 2.609 7.190 -4.036 1.00 93.88 142 SER A C 1
ATOM 1159 O O . SER A 1 142 ? 1.955 7.329 -3.003 1.00 93.88 142 SER A O 1
ATOM 1161 N N . ARG A 1 143 ? 3.950 7.115 -4.015 1.00 93.25 143 ARG A N 1
ATOM 1162 C CA . ARG A 1 143 ? 4.724 7.158 -2.768 1.00 93.25 143 ARG A CA 1
ATOM 1163 C C . ARG A 1 143 ? 4.503 8.453 -1.986 1.00 93.25 143 ARG A C 1
ATOM 1165 O O . ARG A 1 143 ? 4.342 8.399 -0.768 1.00 93.25 143 ARG A O 1
ATOM 1172 N N . GLU A 1 144 ? 4.494 9.597 -2.660 1.00 92.56 144 GLU A N 1
ATOM 1173 C CA . GLU A 1 144 ? 4.253 10.904 -2.034 1.00 92.56 144 GLU A CA 1
ATOM 1174 C C . GLU A 1 144 ? 2.826 11.036 -1.473 1.00 92.56 144 GLU A C 1
ATOM 1176 O O . GLU A 1 144 ? 2.627 11.682 -0.444 1.00 92.56 144 GLU A O 1
ATOM 1181 N N . GLY A 1 145 ? 1.844 10.383 -2.102 1.00 92.44 145 GLY A N 1
ATOM 1182 C CA . GLY A 1 145 ? 0.437 10.413 -1.689 1.00 92.44 145 GLY A CA 1
ATOM 1183 C C . GLY A 1 145 ? 0.083 9.558 -0.465 1.00 92.44 145 GLY A C 1
ATOM 1184 O O . GLY A 1 145 ? -0.967 9.780 0.137 1.00 92.44 145 GLY A O 1
ATOM 1185 N N . ILE A 1 146 ? 0.942 8.616 -0.056 1.00 93.00 146 ILE A N 1
ATOM 1186 C CA . ILE A 1 146 ? 0.640 7.662 1.029 1.00 93.00 146 ILE A CA 1
ATOM 1187 C C . ILE A 1 146 ? 0.429 8.355 2.381 1.00 93.00 146 ILE A C 1
ATOM 1189 O O . ILE A 1 146 ? -0.559 8.078 3.056 1.00 93.00 146 ILE A O 1
ATOM 1193 N N . ILE A 1 147 ? 1.348 9.234 2.800 1.00 93.50 147 ILE A N 1
ATOM 1194 C CA . ILE A 1 147 ? 1.244 9.902 4.110 1.00 93.50 147 ILE A CA 1
ATOM 1195 C C . ILE A 1 147 ? -0.031 10.757 4.196 1.00 93.50 147 ILE A C 1
ATOM 1197 O O . ILE A 1 147 ? -0.780 10.562 5.150 1.00 93.50 147 ILE A O 1
ATOM 1201 N N . PRO A 1 148 ? -0.329 11.642 3.221 1.00 94.06 148 PRO A N 1
ATOM 1202 C CA . PRO A 1 148 ? -1.581 12.396 3.217 1.00 94.06 148 PRO A CA 1
ATOM 1203 C C . PRO A 1 148 ? -2.832 11.514 3.313 1.00 94.06 148 PRO A C 1
ATOM 1205 O O . PRO A 1 148 ? -3.722 11.825 4.097 1.00 94.06 148 PRO A O 1
ATOM 1208 N N . ALA A 1 149 ? -2.883 10.403 2.569 1.00 94.44 149 ALA A N 1
ATOM 1209 C CA . ALA A 1 149 ? -4.029 9.494 2.592 1.00 94.44 149 ALA A CA 1
ATOM 1210 C C . ALA A 1 149 ? -4.195 8.784 3.949 1.00 94.44 149 ALA A C 1
ATOM 1212 O O . ALA A 1 149 ? -5.309 8.657 4.452 1.00 94.44 149 ALA A O 1
ATOM 1213 N N . LEU A 1 150 ? -3.093 8.365 4.584 1.00 95.25 150 LEU A N 1
ATOM 1214 C CA . LEU A 1 150 ? -3.130 7.818 5.945 1.00 95.25 150 LEU A CA 1
ATOM 1215 C C . LEU A 1 150 ? -3.618 8.857 6.959 1.00 95.25 150 LEU A C 1
ATOM 1217 O O . LEU A 1 150 ? -4.456 8.545 7.801 1.00 95.25 150 LEU A O 1
ATOM 1221 N N . THR A 1 151 ? -3.127 10.095 6.868 1.00 94.75 151 THR A N 1
ATOM 1222 C CA . THR A 1 151 ? -3.600 11.192 7.722 1.00 94.75 151 THR A CA 1
ATOM 1223 C C . THR A 1 151 ? -5.097 11.434 7.535 1.00 94.75 151 THR A C 1
ATOM 1225 O O . THR A 1 151 ? -5.805 11.578 8.523 1.00 94.75 151 THR A O 1
ATOM 1228 N N . GLU A 1 152 ? -5.607 11.386 6.303 1.00 94.94 152 GLU A N 1
ATOM 1229 C CA . GLU A 1 152 ? -7.040 11.537 6.029 1.00 94.94 152 GLU A CA 1
ATOM 1230 C C . GLU A 1 152 ? -7.889 10.433 6.688 1.00 94.94 152 GLU A C 1
ATOM 1232 O O . GLU A 1 152 ? -8.922 10.732 7.288 1.00 94.94 152 GLU A O 1
ATOM 1237 N N . ILE A 1 153 ? -7.445 9.168 6.642 1.00 95.31 153 ILE A N 1
ATOM 1238 C CA . ILE A 1 153 ? -8.108 8.060 7.357 1.00 95.31 153 ILE A CA 1
ATOM 1239 C C . ILE A 1 153 ? -8.101 8.308 8.870 1.00 95.31 153 ILE A C 1
ATOM 1241 O O . ILE A 1 153 ? -9.132 8.142 9.527 1.00 95.31 153 ILE A O 1
ATOM 1245 N N . ASN A 1 154 ? -6.950 8.695 9.424 1.00 93.62 154 ASN A N 1
ATOM 1246 C CA . ASN A 1 154 ? -6.792 8.954 10.852 1.00 93.62 154 ASN A CA 1
ATOM 1247 C C . ASN A 1 154 ? -7.729 10.076 11.326 1.00 93.62 154 ASN A C 1
ATOM 1249 O O . ASN A 1 154 ? -8.498 9.878 12.268 1.00 93.62 154 ASN A O 1
ATOM 1253 N N . ASP A 1 155 ? -7.719 11.210 10.624 1.00 92.19 155 ASP A N 1
ATOM 1254 C CA . ASP A 1 155 ? -8.541 12.380 10.930 1.00 92.19 155 ASP A CA 1
ATOM 1255 C C . ASP A 1 155 ? -10.036 12.057 10.799 1.00 92.19 155 ASP A C 1
ATOM 1257 O O . ASP A 1 155 ? -10.839 12.463 11.643 1.00 92.19 155 ASP A O 1
ATOM 1261 N N . PHE A 1 156 ? -10.424 11.284 9.776 1.00 92.12 156 PHE A N 1
ATOM 1262 C CA . PHE A 1 156 ? -11.799 10.808 9.618 1.00 92.12 156 PHE A CA 1
ATOM 1263 C C . PHE A 1 156 ? -12.251 10.006 10.841 1.00 92.12 156 PHE A C 1
ATOM 1265 O O . PHE A 1 156 ? -13.313 10.282 11.403 1.00 92.12 156 PHE A O 1
ATOM 1272 N N . CYS A 1 157 ? -11.441 9.035 11.270 1.00 90.44 157 CYS A N 1
ATOM 1273 C CA . CYS A 1 157 ? -11.763 8.185 12.411 1.00 90.44 157 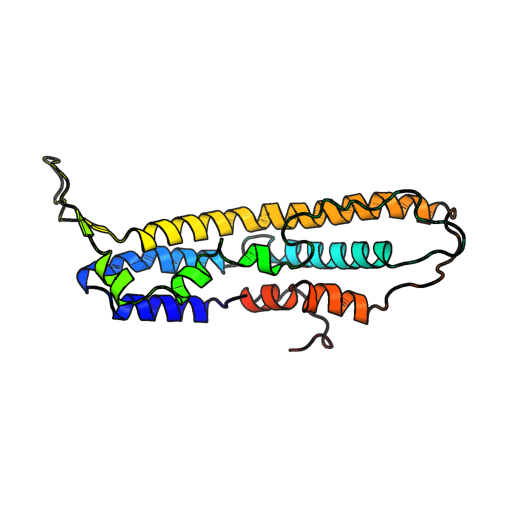CYS A CA 1
ATOM 1274 C C . CYS A 1 157 ? -11.849 8.983 13.712 1.00 90.44 157 CYS A C 1
ATOM 1276 O O . CYS A 1 157 ? -12.787 8.777 14.484 1.00 90.44 157 CYS A O 1
ATOM 1278 N N . GLU A 1 158 ? -10.907 9.902 13.934 1.00 86.62 158 GLU A N 1
ATOM 1279 C CA . GLU A 1 158 ? -10.862 10.751 15.121 1.00 86.62 158 GLU A CA 1
ATOM 1280 C C . GLU A 1 158 ? -12.084 11.675 15.200 1.00 86.62 158 GLU A C 1
ATOM 1282 O O . GLU A 1 158 ? -12.750 11.734 16.234 1.00 86.62 158 GLU A O 1
ATOM 1287 N N . LEU A 1 159 ? -12.425 12.379 14.116 1.00 82.94 159 LEU A N 1
ATOM 1288 C CA . LEU A 1 159 ? -13.566 13.299 14.089 1.00 82.94 159 LEU A CA 1
ATOM 1289 C C . LEU A 1 159 ? -14.896 12.569 14.286 1.00 82.94 159 LEU A C 1
ATOM 1291 O O . LEU A 1 159 ? -15.753 13.005 15.058 1.00 82.94 159 LEU A O 1
ATOM 1295 N N . ASP A 1 160 ? -15.070 11.452 13.590 1.00 77.50 160 ASP A N 1
ATOM 1296 C CA . ASP A 1 160 ? -16.299 10.672 13.622 1.00 77.50 160 ASP A CA 1
ATOM 1297 C C . ASP A 1 160 ? -16.485 9.969 14.978 1.00 77.50 160 ASP A C 1
ATOM 1299 O O . ASP A 1 160 ? -17.593 9.950 15.519 1.00 77.50 160 ASP A O 1
ATOM 1303 N N . ALA A 1 161 ? -15.396 9.495 15.593 1.00 69.81 161 ALA A N 1
ATOM 1304 C CA . ALA A 1 161 ? -15.444 8.931 16.934 1.00 69.81 161 ALA A CA 1
ATOM 1305 C C . ALA A 1 161 ? -15.631 10.001 18.023 1.00 69.81 161 ALA A C 1
ATOM 1307 O O . ALA A 1 161 ? -16.417 9.787 18.942 1.00 69.81 161 ALA A O 1
ATOM 1308 N N . ASN A 1 162 ? -14.999 11.176 17.919 1.00 66.88 162 ASN A N 1
ATOM 1309 C CA . ASN A 1 162 ? -15.181 12.277 18.877 1.00 66.88 162 ASN A CA 1
ATOM 1310 C C . ASN A 1 162 ? -16.620 12.813 18.896 1.00 66.88 162 ASN A C 1
ATOM 1312 O O . ASN A 1 162 ? -17.146 13.120 19.971 1.00 66.88 162 ASN A O 1
ATOM 1316 N N . ASN A 1 163 ? -17.281 12.871 17.734 1.00 65.25 163 ASN A N 1
ATOM 1317 C CA . ASN A 1 163 ? -18.693 13.250 17.641 1.00 65.25 163 ASN A CA 1
ATOM 1318 C C . ASN A 1 163 ? -19.608 12.316 18.454 1.00 65.25 163 ASN A C 1
ATOM 1320 O O . ASN A 1 163 ? -20.614 12.773 18.992 1.00 65.25 163 ASN A O 1
ATOM 1324 N N . GLN A 1 164 ? -19.252 11.034 18.591 1.00 64.12 164 GLN A N 1
ATOM 1325 C CA . GLN A 1 164 ? -19.999 10.076 19.414 1.00 64.12 164 GLN A CA 1
ATOM 1326 C C . GLN A 1 164 ? -19.494 10.017 20.857 1.00 64.12 164 GLN A C 1
ATOM 1328 O O . GLN A 1 164 ? -20.294 9.950 21.790 1.00 64.12 164 GLN A O 1
ATOM 1333 N N . GLY A 1 165 ? -18.176 10.066 21.062 1.00 59.16 165 GLY A N 1
ATOM 1334 C CA . GLY A 1 165 ? -17.526 9.877 22.357 1.00 59.16 165 GLY A CA 1
ATOM 1335 C C . GLY A 1 165 ? -18.012 10.861 23.417 1.00 59.16 165 GLY A C 1
ATOM 1336 O O . GLY A 1 165 ? -18.294 10.452 24.541 1.00 59.16 165 GLY A O 1
ATOM 1337 N N . LEU A 1 166 ? -18.211 12.133 23.051 1.00 61.12 166 LEU A N 1
ATOM 1338 C CA . LEU A 1 166 ? -18.781 13.136 23.958 1.00 61.12 166 LEU A CA 1
ATOM 1339 C C . LEU A 1 166 ? -20.215 12.789 24.379 1.00 61.12 166 LEU A C 1
ATOM 1341 O O . LEU A 1 166 ? -20.560 12.928 25.547 1.00 61.12 166 LEU A O 1
ATOM 1345 N N . SER A 1 167 ? -21.035 12.292 23.454 1.00 59.16 167 SER A N 1
ATOM 1346 C CA . SER A 1 167 ? -22.441 11.960 23.712 1.00 59.16 167 SER A CA 1
ATOM 1347 C C . SER A 1 167 ? -22.620 10.705 24.587 1.00 59.16 167 SER A C 1
ATOM 1349 O O . SER A 1 167 ? -23.546 10.628 25.396 1.00 59.16 167 SER A O 1
ATOM 1351 N N . VAL A 1 168 ? -21.685 9.750 24.506 1.00 59.50 168 VAL A N 1
ATOM 1352 C CA . VAL A 1 168 ? -21.613 8.591 25.415 1.00 59.50 168 VAL A CA 1
ATOM 1353 C C . VAL A 1 168 ? -21.153 9.023 26.813 1.00 59.50 168 VAL A C 1
ATOM 1355 O O . VAL A 1 168 ? -21.649 8.510 27.816 1.00 59.50 168 VAL A O 1
ATOM 1358 N N . TYR A 1 169 ? -20.242 9.999 26.893 1.00 58.81 169 TYR A N 1
ATOM 1359 C CA . TYR A 1 169 ? -19.693 10.497 28.158 1.00 58.81 169 TYR A CA 1
ATOM 1360 C C . TYR A 1 169 ? -20.730 11.215 29.037 1.00 58.81 169 TYR A C 1
ATOM 1362 O O . TYR A 1 169 ? -20.597 11.218 30.258 1.00 58.81 169 TYR A O 1
ATOM 1370 N N . PHE A 1 170 ? -21.777 11.798 28.446 1.00 58.56 170 PHE A N 1
ATOM 1371 C CA . PHE A 1 170 ? -22.841 12.494 29.183 1.00 58.56 170 PHE A CA 1
ATOM 1372 C C . PHE A 1 170 ? -23.976 11.575 29.684 1.00 58.56 170 PHE A C 1
ATOM 1374 O O . PHE A 1 170 ? -25.036 12.061 30.060 1.00 58.56 170 PHE A O 1
ATOM 1381 N N . GLU A 1 171 ? -23.749 10.255 29.745 1.00 57.81 171 GLU A N 1
ATOM 1382 C CA . GLU A 1 171 ? -24.684 9.220 30.243 1.00 57.81 171 GLU A CA 1
ATOM 1383 C C . GLU A 1 171 ? -25.988 9.052 29.427 1.00 57.81 171 GLU A C 1
ATOM 1385 O O . GLU A 1 171 ? -26.787 8.156 29.712 1.00 57.81 171 GLU A O 1
ATOM 1390 N N . GLU A 1 172 ? -26.198 9.845 28.369 1.00 59.84 172 GLU A N 1
ATOM 1391 C CA . GLU A 1 172 ? -27.475 9.934 27.638 1.00 59.84 172 GLU A CA 1
ATOM 1392 C C . GLU A 1 172 ? -27.855 8.644 26.879 1.00 59.84 172 GLU A C 1
ATOM 1394 O O . GLU A 1 172 ? -29.034 8.395 26.622 1.00 59.84 172 GLU A O 1
ATOM 1399 N N . HIS A 1 173 ? -26.882 7.771 26.595 1.00 63.09 173 HIS A N 1
ATOM 1400 C CA . HIS A 1 173 ? -27.076 6.536 25.823 1.00 63.09 173 HIS A CA 1
ATOM 1401 C C . HIS A 1 173 ? -27.475 5.315 26.684 1.00 63.09 173 HIS A C 1
ATOM 1403 O O . HIS A 1 173 ? -27.958 4.304 26.163 1.00 63.09 173 HIS A O 1
ATOM 1409 N N . GLY A 1 174 ? -27.342 5.396 28.014 1.00 70.62 174 GLY A N 1
ATOM 1410 C CA . GLY A 1 174 ? -27.501 4.247 28.913 1.00 70.62 174 GLY A CA 1
ATOM 1411 C C . GLY A 1 174 ? -26.314 3.272 28.866 1.00 70.62 174 GLY A C 1
ATOM 1412 O O . GLY A 1 174 ? -25.199 3.642 28.516 1.00 70.62 174 GLY A O 1
ATOM 1413 N N . GLY A 1 175 ? -26.540 2.014 29.264 1.00 75.25 175 GLY A N 1
ATOM 1414 C CA . GLY A 1 175 ? -25.506 0.970 29.232 1.00 75.25 175 GLY A CA 1
ATOM 1415 C C . GLY A 1 175 ? -25.260 0.398 27.830 1.00 75.25 175 GLY A C 1
ATOM 1416 O O . GLY A 1 175 ? -26.062 0.602 26.920 1.00 75.25 175 GLY A O 1
ATOM 1417 N N . ILE A 1 176 ? -24.178 -0.368 27.670 1.00 81.62 176 ILE A N 1
ATOM 1418 C CA . ILE A 1 176 ? -23.892 -1.137 26.447 1.00 81.62 176 ILE A CA 1
ATOM 1419 C C . ILE A 1 176 ? -24.819 -2.358 26.388 1.00 81.62 176 ILE A C 1
ATOM 1421 O O . ILE A 1 176 ? -24.860 -3.154 27.328 1.00 81.62 176 ILE A O 1
ATOM 1425 N N . ALA A 1 177 ? -25.548 -2.513 25.283 1.00 85.75 177 ALA A N 1
ATOM 1426 C CA . ALA A 1 177 ? -26.380 -3.682 24.998 1.00 85.75 177 ALA A CA 1
ATOM 1427 C C . ALA A 1 177 ? -25.587 -4.774 24.258 1.00 85.75 177 ALA A C 1
ATOM 1429 O O . ALA A 1 177 ? -25.694 -5.954 24.594 1.00 85.75 177 ALA A O 1
ATOM 1430 N N . SER A 1 178 ? -24.759 -4.382 23.286 1.00 88.44 178 SER A N 1
ATOM 1431 C CA . SER A 1 178 ? -23.807 -5.260 22.598 1.00 88.44 178 SER A CA 1
ATOM 1432 C C . SER A 1 178 ? -22.597 -4.465 22.120 1.00 88.44 178 SER A C 1
ATOM 1434 O O . SER A 1 178 ? -22.746 -3.316 21.720 1.00 88.44 178 SER A O 1
ATOM 1436 N N . ALA A 1 179 ? -21.424 -5.089 22.092 1.00 88.56 179 ALA A N 1
ATOM 1437 C CA . ALA A 1 179 ? -20.207 -4.513 21.526 1.00 88.56 179 ALA A CA 1
ATOM 1438 C C . ALA A 1 179 ? -19.410 -5.607 20.799 1.00 88.56 179 ALA A C 1
ATOM 1440 O O . ALA A 1 179 ? -19.514 -6.778 21.191 1.00 88.56 179 ALA A O 1
ATOM 1441 N N . PRO A 1 180 ? -18.630 -5.258 19.763 1.00 92.56 180 PRO A N 1
ATOM 1442 C CA . PRO A 1 180 ? -17.721 -6.204 19.138 1.00 92.56 180 PRO A CA 1
ATOM 1443 C C . PRO A 1 180 ? -16.640 -6.648 20.131 1.00 92.56 180 PRO A C 1
ATOM 1445 O O . PRO A 1 180 ? -16.180 -5.897 20.990 1.00 92.56 180 PRO A O 1
ATOM 1448 N N . THR A 1 181 ? -16.210 -7.894 20.009 1.00 94.44 181 THR A N 1
ATOM 1449 C CA . THR A 1 181 ? -15.087 -8.439 20.769 1.00 94.44 181 THR A CA 1
ATOM 1450 C C . THR A 1 181 ? -13.760 -7.880 20.256 1.00 94.44 181 THR A C 1
ATOM 1452 O O . THR A 1 181 ? -13.617 -7.554 19.078 1.00 94.44 181 THR A O 1
ATOM 1455 N N . HIS A 1 182 ? -12.721 -7.873 21.100 1.00 91.75 182 HIS A N 1
ATOM 1456 C CA . HIS A 1 182 ? -11.365 -7.503 20.662 1.00 91.75 182 HIS A CA 1
ATOM 1457 C C . HIS A 1 182 ? -10.875 -8.330 19.467 1.00 91.75 182 HIS A C 1
ATOM 1459 O O . HIS A 1 182 ? -10.127 -7.826 18.635 1.00 91.75 182 HIS A O 1
ATOM 1465 N N . LYS A 1 183 ? -11.302 -9.597 19.377 1.00 93.75 183 LYS A N 1
ATOM 1466 C CA . LYS A 1 183 ? -10.959 -10.470 18.257 1.00 93.75 183 LYS A CA 1
ATOM 1467 C C . LYS A 1 183 ? -11.607 -9.983 16.960 1.00 93.75 183 LYS A C 1
ATOM 1469 O O . LYS A 1 183 ? -10.901 -9.857 15.969 1.00 93.75 183 LYS A O 1
ATOM 1474 N N . GLU A 1 184 ? -12.902 -9.670 16.977 1.00 95.12 184 GLU A N 1
ATOM 1475 C CA . GLU A 1 184 ? -13.611 -9.140 15.802 1.00 95.12 184 GLU A CA 1
ATOM 1476 C C . GLU A 1 184 ? -13.027 -7.797 15.351 1.00 95.12 184 GLU A C 1
ATOM 1478 O O . GLU A 1 184 ? -12.836 -7.582 14.157 1.00 95.12 184 GLU A O 1
ATOM 1483 N N . ILE A 1 185 ? -12.678 -6.916 16.297 1.00 95.12 185 ILE A N 1
ATOM 1484 C CA . ILE A 1 185 ? -12.007 -5.642 15.996 1.00 95.12 185 ILE A CA 1
ATOM 1485 C C . ILE A 1 18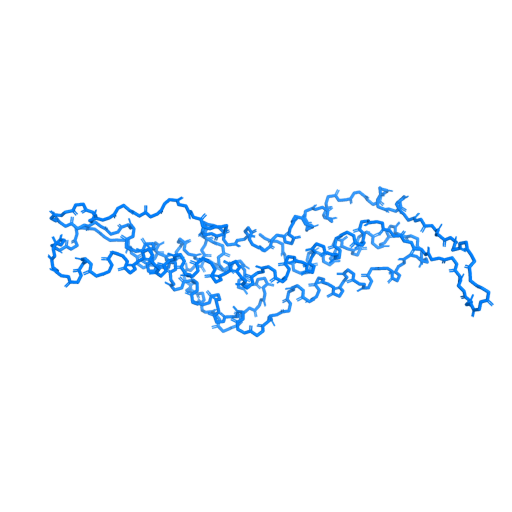5 ? -10.650 -5.904 15.322 1.00 95.12 185 ILE A C 1
ATOM 1487 O O . ILE A 1 185 ? -10.349 -5.331 14.275 1.00 95.12 185 ILE A O 1
ATOM 1491 N N . ALA A 1 186 ? -9.833 -6.800 15.883 1.00 94.81 186 ALA A N 1
ATOM 1492 C CA . ALA A 1 186 ? -8.527 -7.127 15.321 1.00 94.81 186 ALA A CA 1
ATOM 1493 C C . ALA A 1 186 ? -8.627 -7.791 13.936 1.00 94.81 186 ALA A C 1
ATOM 1495 O O . ALA A 1 186 ? -7.864 -7.435 13.042 1.00 94.81 186 ALA A O 1
ATOM 1496 N N . GLU A 1 187 ? -9.570 -8.712 13.723 1.00 95.31 187 GLU A N 1
ATOM 1497 C CA . GLU A 1 187 ? -9.818 -9.341 12.415 1.00 95.31 187 GLU A CA 1
ATOM 1498 C C . GLU A 1 187 ? -10.308 -8.325 11.381 1.00 95.31 187 GLU A C 1
ATOM 1500 O O . GLU A 1 187 ? -9.931 -8.393 10.206 1.00 95.31 187 GLU A O 1
ATOM 1505 N N . ARG A 1 188 ? -11.114 -7.349 11.807 1.00 95.06 188 ARG A N 1
ATO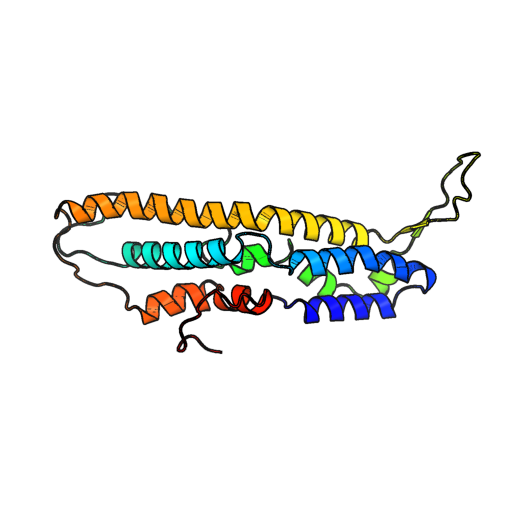M 1506 C CA . ARG A 1 188 ? -11.554 -6.261 10.942 1.00 95.06 188 ARG A CA 1
ATOM 1507 C C . ARG A 1 188 ? -10.387 -5.384 10.507 1.00 95.06 188 ARG A C 1
ATOM 1509 O O . ARG A 1 188 ? -10.236 -5.166 9.312 1.00 95.06 188 ARG A O 1
ATOM 1516 N N . VAL A 1 189 ? -9.564 -4.909 11.439 1.00 95.50 189 VAL A N 1
ATOM 1517 C CA . VAL A 1 189 ? -8.461 -3.985 11.130 1.00 95.50 189 VAL A CA 1
ATOM 1518 C C . VAL A 1 189 ? -7.313 -4.708 10.422 1.00 95.50 189 VAL A C 1
ATOM 1520 O O . VAL A 1 189 ? -6.921 -4.337 9.319 1.00 95.50 189 VAL A O 1
ATOM 1523 N N . PHE A 1 190 ? -6.773 -5.764 11.029 1.00 96.19 190 PHE A N 1
ATOM 1524 C CA . PHE A 1 190 ? -5.530 -6.375 10.564 1.00 96.19 190 PHE A CA 1
ATOM 1525 C C . PHE A 1 190 ? -5.717 -7.322 9.382 1.00 96.19 190 PHE A C 1
ATOM 1527 O O . PHE A 1 190 ? -4.887 -7.295 8.473 1.00 96.19 190 PHE A O 1
ATOM 1534 N N . SER A 1 191 ? -6.786 -8.124 9.370 1.00 94.50 191 SER A N 1
ATOM 1535 C CA . SER A 1 191 ? -7.042 -9.066 8.274 1.00 94.50 191 SER A CA 1
ATOM 1536 C C . SER A 1 191 ? -7.845 -8.411 7.157 1.00 94.50 191 SER A C 1
ATOM 1538 O O . SER A 1 191 ? -7.348 -8.231 6.050 1.00 94.50 191 SER A O 1
ATOM 1540 N N . SER A 1 192 ? -9.094 -8.046 7.448 1.00 94.25 192 SER A N 1
ATOM 1541 C CA . SER A 1 192 ? -10.051 -7.610 6.425 1.00 94.25 192 SER A CA 1
ATOM 1542 C C . SER A 1 192 ? -9.679 -6.242 5.853 1.00 94.25 192 SER A C 1
ATOM 1544 O O . SER A 1 192 ? -9.741 -6.056 4.644 1.00 94.25 192 SER A O 1
ATOM 1546 N N . GLY A 1 193 ? -9.232 -5.327 6.716 1.00 94.81 193 GLY A N 1
ATOM 1547 C CA . GLY A 1 193 ? -8.755 -3.992 6.359 1.00 94.81 193 GLY A CA 1
ATOM 1548 C C . GLY A 1 193 ? -7.319 -3.954 5.836 1.00 94.81 193 GLY A C 1
ATOM 1549 O O . GLY A 1 193 ? -6.808 -2.878 5.552 1.00 94.81 193 GLY A O 1
ATOM 1550 N N . GLY A 1 194 ? -6.638 -5.099 5.717 1.00 95.06 194 GLY A N 1
ATOM 1551 C CA . GLY A 1 194 ? -5.360 -5.198 5.011 1.00 95.06 194 GLY A CA 1
ATOM 1552 C C . GLY A 1 194 ? -4.127 -4.649 5.741 1.00 95.06 194 GLY A C 1
ATOM 1553 O O . GLY A 1 194 ? -3.034 -4.682 5.172 1.00 95.06 194 GLY A O 1
ATOM 1554 N N . TYR A 1 195 ? -4.238 -4.195 6.996 1.00 95.19 195 TYR A N 1
ATOM 1555 C CA . TYR A 1 195 ? -3.095 -3.634 7.735 1.00 95.19 195 TYR A CA 1
ATOM 1556 C C . TYR A 1 195 ? -1.955 -4.645 7.909 1.00 95.19 195 TYR A C 1
ATOM 1558 O O . TYR A 1 195 ? -0.790 -4.282 7.752 1.00 95.19 195 TYR A O 1
ATOM 1566 N N . ALA A 1 196 ? -2.258 -5.921 8.181 1.00 94.50 196 ALA A N 1
ATOM 1567 C CA . ALA A 1 196 ? -1.224 -6.945 8.336 1.00 94.50 196 ALA A CA 1
ATOM 1568 C C . ALA A 1 196 ? -0.416 -7.154 7.045 1.00 94.50 196 ALA A C 1
ATOM 1570 O O . ALA A 1 196 ? 0.801 -7.334 7.106 1.00 94.50 196 ALA A O 1
ATOM 1571 N N . GLU A 1 197 ? -1.064 -7.099 5.876 1.00 93.56 197 GLU A N 1
ATOM 1572 C CA . GLU A 1 197 ? -0.376 -7.189 4.584 1.00 93.56 197 GLU A CA 1
ATOM 1573 C C . GLU A 1 197 ? 0.576 -6.010 4.376 1.00 93.56 197 GLU A C 1
ATOM 1575 O O . GLU A 1 197 ? 1.735 -6.227 4.025 1.00 93.56 197 GLU A O 1
ATOM 1580 N N . VAL A 1 198 ? 0.119 -4.783 4.646 1.00 93.56 198 VAL A N 1
ATOM 1581 C CA . VAL A 1 198 ? 0.930 -3.563 4.493 1.00 93.56 198 VAL A CA 1
ATOM 1582 C C . VAL A 1 198 ? 2.133 -3.583 5.437 1.00 93.56 198 VAL A C 1
ATOM 1584 O O . VAL A 1 198 ? 3.266 -3.386 4.996 1.00 93.56 198 VAL A O 1
ATOM 1587 N N . ILE A 1 199 ? 1.914 -3.897 6.718 1.00 93.25 199 ILE A N 1
ATOM 1588 C CA . ILE A 1 199 ? 2.977 -4.004 7.732 1.00 93.25 199 ILE A CA 1
ATOM 1589 C C . ILE A 1 199 ? 4.055 -4.992 7.279 1.00 93.25 199 ILE A C 1
ATOM 1591 O O . ILE A 1 199 ? 5.247 -4.690 7.348 1.00 93.25 199 ILE A O 1
ATOM 1595 N N . ARG A 1 200 ? 3.648 -6.161 6.773 1.00 91.19 200 ARG A N 1
ATOM 1596 C CA . ARG A 1 200 ? 4.575 -7.197 6.298 1.00 91.19 200 ARG A CA 1
ATOM 1597 C C . ARG A 1 200 ? 5.300 -6.776 5.025 1.00 91.19 200 ARG A C 1
ATOM 1599 O O . ARG A 1 200 ? 6.506 -6.975 4.930 1.00 91.19 200 ARG A O 1
ATOM 1606 N N . ALA A 1 201 ? 4.595 -6.189 4.062 1.00 91.00 201 ALA A N 1
ATOM 1607 C CA . ALA A 1 201 ? 5.174 -5.802 2.781 1.00 91.00 201 ALA A CA 1
ATOM 1608 C C . ALA A 1 201 ? 6.211 -4.674 2.903 1.00 91.00 201 ALA A C 1
ATOM 1610 O O . ALA A 1 201 ? 7.173 -4.645 2.139 1.00 91.00 201 ALA A O 1
ATOM 1611 N N . PHE A 1 202 ? 6.046 -3.783 3.882 1.00 91.44 202 PHE A N 1
ATOM 1612 C CA . PHE A 1 202 ? 7.022 -2.741 4.207 1.00 91.44 202 PHE A CA 1
ATOM 1613 C C . PHE A 1 202 ? 8.013 -3.144 5.310 1.00 91.44 202 PHE A C 1
ATOM 1615 O O . PHE A 1 202 ? 8.896 -2.359 5.650 1.00 91.44 202 PHE A O 1
ATOM 1622 N N . ASN A 1 203 ? 7.890 -4.359 5.859 1.00 89.62 203 ASN A N 1
ATOM 1623 C CA . ASN A 1 203 ? 8.707 -4.868 6.961 1.00 89.62 203 ASN A CA 1
ATOM 1624 C C . ASN A 1 203 ? 8.743 -3.916 8.178 1.00 89.62 203 ASN A C 1
ATOM 1626 O O . ASN A 1 203 ? 9.808 -3.600 8.711 1.00 89.62 203 ASN A O 1
ATOM 1630 N N . LEU A 1 204 ? 7.568 -3.439 8.598 1.00 90.81 204 LEU A N 1
ATOM 1631 C CA . LEU A 1 204 ? 7.426 -2.477 9.692 1.00 90.81 204 LEU A CA 1
ATOM 1632 C C . LEU A 1 204 ? 7.543 -3.184 11.050 1.00 90.81 204 LEU A C 1
ATOM 1634 O O . LEU A 1 204 ? 6.566 -3.713 11.581 1.00 90.81 204 LEU A O 1
ATOM 1638 N N . SER A 1 205 ? 8.747 -3.227 11.618 1.00 86.12 205 SER A N 1
ATOM 1639 C CA . SER A 1 205 ? 9.034 -4.029 12.816 1.00 86.12 205 SER A CA 1
ATOM 1640 C C . SER A 1 205 ? 8.458 -3.459 14.112 1.00 86.12 205 SER A C 1
ATOM 1642 O O . SER A 1 205 ? 8.321 -4.192 15.090 1.00 86.12 205 SER A O 1
ATOM 1644 N N . ASN A 1 206 ? 8.136 -2.163 14.139 1.00 86.38 206 ASN A N 1
ATOM 1645 C CA . ASN A 1 206 ? 7.617 -1.498 15.338 1.00 86.38 206 ASN A CA 1
ATOM 1646 C C . ASN A 1 206 ? 6.082 -1.498 15.421 1.00 86.38 206 ASN A C 1
ATOM 1648 O O . ASN A 1 206 ? 5.525 -0.986 16.391 1.00 86.38 206 ASN A O 1
ATOM 1652 N N . VAL A 1 207 ? 5.396 -2.086 14.435 1.00 87.56 207 VAL A N 1
ATOM 1653 C CA . VAL A 1 207 ? 3.934 -2.192 14.419 1.00 87.56 207 VAL A CA 1
ATOM 1654 C C . VAL A 1 207 ? 3.522 -3.586 14.885 1.00 87.56 207 VAL A C 1
ATOM 1656 O O . VAL A 1 207 ? 3.835 -4.594 14.253 1.00 87.56 207 VAL A O 1
ATOM 1659 N N . HIS A 1 208 ? 2.811 -3.661 16.010 1.00 87.56 208 HIS A N 1
ATOM 1660 C CA . HI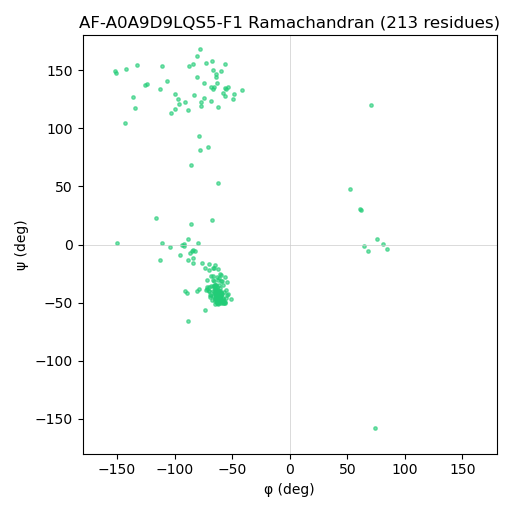S A 1 208 ? 2.352 -4.938 16.548 1.00 87.56 208 HIS A CA 1
ATOM 1661 C C . HIS A 1 208 ? 1.143 -5.472 15.768 1.00 87.56 208 HIS A C 1
ATOM 1663 O O . HIS A 1 208 ? 0.095 -4.831 15.731 1.00 87.56 208 HIS A O 1
ATOM 1669 N N . ILE A 1 209 ? 1.268 -6.682 15.217 1.00 90.25 209 ILE A N 1
ATOM 1670 C CA . ILE A 1 209 ? 0.136 -7.478 14.727 1.00 90.25 209 ILE A CA 1
ATOM 1671 C C . ILE A 1 209 ? -0.245 -8.474 15.836 1.00 90.25 209 ILE A C 1
ATOM 1673 O O . ILE A 1 209 ? 0.632 -9.228 16.280 1.00 90.25 209 ILE A O 1
ATOM 1677 N N . PRO A 1 210 ? -1.513 -8.516 16.293 1.00 88.88 210 PRO A N 1
ATOM 1678 C CA . PRO A 1 210 ? -1.950 -9.493 17.285 1.00 88.88 210 PRO A CA 1
ATOM 1679 C C . PRO A 1 210 ? -1.655 -10.929 16.835 1.00 88.88 210 PRO A C 1
ATOM 1681 O O . PRO A 1 210 ? -1.949 -11.310 15.708 1.00 88.88 210 PRO A O 1
ATOM 1684 N N . THR A 1 211 ? -1.105 -11.754 17.727 1.00 86.56 211 THR A N 1
ATOM 1685 C CA . THR A 1 211 ? -0.554 -13.083 17.384 1.00 86.56 211 THR A CA 1
ATOM 1686 C C . THR A 1 211 ? -1.576 -14.106 16.887 1.00 86.56 211 THR A C 1
ATOM 1688 O O . THR A 1 211 ? -1.193 -15.126 16.322 1.00 86.56 211 THR A O 1
ATOM 1691 N N . TYR A 1 212 ? -2.862 -13.863 17.135 1.00 84.25 212 TYR A N 1
ATOM 1692 C CA . TYR A 1 212 ? -3.975 -14.698 16.681 1.00 84.25 212 TYR A CA 1
ATOM 1693 C C . TYR A 1 212 ? -4.548 -14.254 15.326 1.00 84.25 212 TYR A C 1
ATOM 1695 O O . TYR A 1 212 ? -5.485 -14.882 14.842 1.00 84.25 212 TYR A O 1
ATOM 1703 N N . ILE A 1 213 ? -4.022 -13.176 14.737 1.00 84.94 213 ILE A N 1
ATOM 1704 C CA . ILE A 1 213 ? -4.287 -12.792 13.353 1.00 84.94 213 ILE A CA 1
ATOM 1705 C C . ILE A 1 213 ? -3.250 -13.500 12.482 1.00 84.94 213 ILE A C 1
ATOM 1707 O O . ILE A 1 213 ? -2.051 -13.276 12.651 1.00 84.94 213 ILE A O 1
ATOM 1711 N N . ASP A 1 214 ? -3.730 -14.394 11.613 1.00 65.81 214 ASP A N 1
ATOM 1712 C CA . ASP A 1 214 ? -2.930 -15.371 10.864 1.00 65.81 214 ASP A CA 1
ATOM 1713 C C . ASP A 1 214 ? -1.612 -14.811 10.300 1.00 65.81 214 ASP A C 1
ATOM 1715 O O . ASP A 1 214 ? -1.567 -13.736 9.683 1.00 65.81 214 ASP A O 1
ATOM 1719 N N . ASN A 1 215 ? -0.546 -15.592 10.518 1.00 51.34 215 ASN A N 1
ATOM 1720 C CA . ASN A 1 215 ? 0.761 -15.478 9.865 1.00 51.34 215 ASN A CA 1
ATOM 1721 C C . ASN A 1 215 ? 0.676 -15.881 8.394 1.00 51.34 215 ASN A C 1
ATOM 1723 O O . ASN A 1 215 ? 0.252 -17.030 8.139 1.00 51.34 215 ASN A O 1
#

Sequence (215 aa):
MKRKEEILQDIERLKAASPSDGLSLFAQLEEAVNAYFTPQEKFENLICECAYQMAFNYEYRHTTFVNQEPMHKFSENYPKGYEDLRELFDGDGVWEEIEKMPETTFAAAFQRFVPEVSDSDTGGAKMINPYINEWTARVLASREGIIPALTEINDFCELDANNQGLSVYFEEHGGIASAPTHKEIAERVFSSGGYAEVIRAFNLSNVHIPTYIDN

Foldseek 3Di:
DDFLVLLVVLVVVLLVLADPVCNVLCVLVNVLSVLLLADDVCNLVLLQLLLVLLLLLQQLVFWAFDADDQPDDFDPPAFQLSQAVCRLVCLQVLSVCSNPPDSVNQRVQWDWADDPDDPDDPDDTDIDHVSSVVSSVSSNVSSVCNVVSSVSSSVSSVVRSVSRVVVVVVCNRPGTPDTDDPVRSLCSRPPRSVSVVSCVSSVSPPHDRPPPRDD

Solvent-accessible surface area (backbone atoms only — not comparable to full-atom values): 12332 Å² total; per-residue (Å²): 125,83,41,66,69,59,55,51,49,38,48,50,55,45,51,73,52,37,58,82,87,51,57,74,63,48,55,58,36,52,49,30,53,52,55,52,54,47,81,54,90,63,46,61,58,51,54,48,49,33,52,51,31,48,39,52,33,50,42,60,76,58,40,41,43,68,68,44,77,73,95,61,81,76,84,84,82,71,54,81,34,64,72,35,39,44,74,65,63,41,37,84,51,40,58,60,50,53,64,68,53,50,46,71,62,58,42,67,49,58,42,78,43,69,79,90,76,64,101,82,60,96,70,66,66,45,69,46,43,67,64,56,55,50,46,29,52,41,29,46,52,35,49,67,47,41,62,62,45,49,50,50,41,31,51,50,27,48,55,56,38,51,69,48,50,58,52,56,71,69,57,69,29,61,55,81,69,44,64,69,48,73,65,58,40,45,44,44,44,36,60,65,15,26,46,52,58,53,38,59,57,48,63,44,82,90,52,87,73,63,87,87,57,85,131

Nearest PDB structures (foldseek):
  9cef-assembly1_A  TM=1.619E-01  e=9.696E+00  Caulobacter vibrioides NA1000